Protein AF-A0A671YQ15-F1 (afdb_monomer)

InterPro domains:
  IPR003689 Zinc/iron permease [PF02535] (68-164)
  IPR045891 Zinc transporter ZIP9 [PTHR16133] (68-173)

Sequence (222 aa):
MDGGLTITFISVAMFVGCFFLGFIPLLFRFSEKSLQFVSILGAGLLCGTALAVVIPEGVGLLEESWRAQRNSVGITATLGLVIHAAADGFALGAAVATGQVTVQVIVFFAVILHKAPAAFGLVSFLMHAGLEKKYIQGHLLAFSAAAPIVAIATYFILHASQLSATGVGMLFSFHAAHVGSQLSLPGHLIKGPPVRLLPHPLPHVKGGPGQPVRLLLDLLPL

Secondary structure (DSSP, 8-state):
--HHHHHHHHHHHHHHHHHHHHHHHHH----HHHHHHHHHHHHHHHHHHHHHHHHHHHHHHTTT-SSSHHHHHHHHHHHHHHHHHHHHHHHHHHHHHT--HHHHHHHHHHHHHHHHHHHHHHHHHHHHTT--HHHHHHHHHHHHHHHHHHHHHHHHHHHHHT--HHHHHHHHHHHHHHHHHHHS--TTS----------PPPP-----S---S-SSSS----

Organism: Sparus aurata (NCBI:txid8175)

Radius of gyration: 27.11 Å; Cα contacts (8 Å, |Δi|>4): 164; chains: 1; bounding box: 66×77×51 Å

Mean predicted aligned error: 16.55 Å

pLDDT: mean 71.16, std 16.2, range [40.19, 94.94]

Nearest PDB structures (foldseek):
  7z6m-assembly1_A-2  TM=5.939E-01  e=1.271E-02  Bordetella bronchiseptica
  6pgi-assembly1_A  TM=6.103E-01  e=1.770E-02  Bordetella bronchiseptica
  8j1m-assembly1_A  TM=5.955E-01  e=7.311E-02  Bordetella bronchiseptica RB50
  5tsa-assembly1_A  TM=4.636E-01  e=1.610E-02  Bordetella bronchiseptica RB50
  8ght-assembly1_B  TM=4.740E-01  e=2.620E-01  Bordetella bronchiseptica

Solvent-accessible surface area (backbone atoms only — not comparable to full-atom values): 12634 Å² total; per-residue (Å²): 128,60,62,69,58,53,49,50,53,52,26,51,51,48,30,51,52,23,43,56,48,24,42,44,68,78,74,50,88,65,58,68,70,61,46,45,56,51,46,50,54,25,46,49,55,48,47,53,54,40,51,71,47,44,55,71,46,45,74,64,44,75,80,73,66,91,74,76,50,72,62,51,55,55,49,51,56,46,52,55,47,25,54,50,27,30,51,53,6,40,55,46,10,33,34,46,65,68,70,44,63,69,57,34,53,52,49,50,51,56,50,48,67,52,44,25,58,49,32,33,26,52,44,50,47,38,54,72,68,65,55,56,70,72,59,48,51,51,52,49,49,50,36,30,46,28,18,34,55,34,15,52,51,37,28,53,51,34,66,73,67,69,50,56,52,65,59,58,50,50,55,48,52,48,50,54,49,48,59,52,49,74,66,51,68,75,83,77,78,78,67,70,78,81,79,76,78,70,83,73,82,76,80,86,78,89,76,77,96,82,85,76,102,68,83,87,73,84,85,75,84,131

Foldseek 3Di:
DPLLVVLLVLLVCLLVLQLVLLCVVVVDPDDPVVLVVLLVVLCVVLVVVCCLVCVVVVVVCVVPDDDVPLVVSLVVSLVVLLVVLLVLLLCLLLQSLVVDPVSNVVSSCVSSVVSSSNSNSSLSVCVVSVDDPVVSSVSSSSNSNNNSVNSSVNNCVCVVVVDRSVVSVVVVVVVVVVSVVVVPDPPPPPPDPPPPPPDDDDPDDDDDDDDDPPPPPPPDDD

Structure (mmCIF, N/CA/C/O backbone):
data_AF-A0A671YQ15-F1
#
_entry.id   AF-A0A671YQ15-F1
#
loop_
_atom_site.group_PDB
_atom_site.id
_atom_site.type_symbol
_atom_site.label_atom_id
_atom_site.label_alt_id
_atom_site.label_comp_id
_atom_site.label_asym_id
_atom_site.label_entity_id
_atom_site.label_seq_id
_atom_site.pdbx_PDB_ins_code
_atom_site.Cartn_x
_atom_site.Cartn_y
_atom_site.Cartn_z
_atom_site.occupancy
_atom_site.B_iso_or_equiv
_atom_site.auth_seq_id
_atom_site.auth_comp_id
_atom_site.auth_asym_id
_atom_site.auth_atom_id
_atom_site.pdbx_PDB_model_num
ATOM 1 N N . MET A 1 1 ? -22.658 -0.154 12.579 1.00 55.34 1 MET A N 1
ATOM 2 C CA . MET A 1 1 ? -21.888 -1.112 11.760 1.00 55.34 1 MET A CA 1
ATOM 3 C C . MET A 1 1 ? -20.823 -1.695 12.655 1.00 55.34 1 MET A C 1
ATOM 5 O O . MET A 1 1 ? -20.140 -0.920 13.316 1.00 55.34 1 MET A O 1
ATOM 9 N N . ASP A 1 2 ? -20.713 -3.017 12.713 1.00 81.50 2 ASP A N 1
ATOM 10 C CA . ASP A 1 2 ? -19.636 -3.672 13.452 1.00 81.50 2 ASP A CA 1
ATOM 11 C C . ASP A 1 2 ? -18.299 -3.230 12.845 1.00 81.50 2 ASP A C 1
ATOM 13 O O . ASP A 1 2 ? -18.141 -3.263 11.622 1.00 81.50 2 ASP A O 1
ATOM 17 N N . GLY A 1 3 ? -17.341 -2.781 13.663 1.00 81.69 3 GLY A N 1
ATOM 18 C CA . GLY A 1 3 ? -16.051 -2.277 13.163 1.00 81.69 3 GLY A CA 1
ATOM 19 C C . GLY A 1 3 ? -15.332 -3.278 12.246 1.00 81.69 3 GLY A C 1
ATOM 20 O O . GLY A 1 3 ? -14.695 -2.874 11.275 1.00 81.69 3 GLY A O 1
ATOM 21 N N . GLY A 1 4 ? -15.541 -4.579 12.485 1.00 84.94 4 GLY A N 1
ATOM 22 C CA . GLY A 1 4 ? -15.083 -5.681 11.638 1.00 84.94 4 GLY A CA 1
ATOM 23 C C . GLY A 1 4 ? -15.667 -5.665 10.218 1.00 84.94 4 GLY A C 1
ATOM 24 O O . GLY A 1 4 ? -14.945 -5.881 9.244 1.00 84.94 4 GLY A O 1
ATOM 25 N N . LEU A 1 5 ? -16.955 -5.351 10.062 1.00 88.00 5 LEU A N 1
ATOM 26 C CA . LEU A 1 5 ? -17.573 -5.202 8.739 1.00 88.00 5 LEU A CA 1
ATOM 27 C C . LEU A 1 5 ? -17.040 -3.956 8.026 1.00 88.00 5 LEU A C 1
ATOM 29 O O . LEU A 1 5 ? -16.735 -4.013 6.834 1.00 88.00 5 LEU A O 1
ATOM 33 N N . THR A 1 6 ? -16.864 -2.856 8.761 1.00 89.38 6 THR A N 1
ATOM 34 C CA . THR A 1 6 ? -16.312 -1.612 8.214 1.00 89.38 6 THR A CA 1
ATOM 35 C C . THR A 1 6 ? -14.890 -1.812 7.690 1.00 89.38 6 THR A C 1
ATOM 37 O O . THR A 1 6 ? -14.626 -1.471 6.537 1.00 89.38 6 THR A O 1
ATOM 40 N N . ILE A 1 7 ? -13.986 -2.413 8.478 1.00 90.44 7 ILE A N 1
ATOM 41 C CA . ILE A 1 7 ? -12.601 -2.651 8.036 1.00 90.44 7 ILE A CA 1
ATOM 42 C C . ILE A 1 7 ? -12.546 -3.606 6.843 1.00 90.44 7 ILE A C 1
ATOM 44 O O . ILE A 1 7 ? -11.742 -3.400 5.937 1.00 90.44 7 ILE A O 1
ATOM 48 N N . THR A 1 8 ? -13.430 -4.605 6.793 1.00 90.38 8 THR A N 1
ATOM 49 C CA . THR A 1 8 ? -13.488 -5.555 5.676 1.00 90.38 8 THR A CA 1
ATOM 50 C C . THR A 1 8 ? -13.929 -4.859 4.389 1.00 90.38 8 THR A C 1
ATOM 52 O O . THR A 1 8 ? -13.263 -4.993 3.363 1.00 90.38 8 THR A O 1
ATOM 55 N N . PHE A 1 9 ? -14.992 -4.049 4.437 1.00 91.19 9 PHE A N 1
ATOM 56 C CA . PHE A 1 9 ? -15.471 -3.301 3.270 1.00 91.19 9 PHE A CA 1
ATOM 57 C C . PHE A 1 9 ? -14.431 -2.292 2.768 1.00 91.19 9 PHE A C 1
ATOM 59 O O . PHE A 1 9 ? -14.126 -2.244 1.576 1.00 91.19 9 PHE A O 1
ATOM 66 N N . ILE A 1 10 ? -13.828 -1.540 3.691 1.00 89.56 10 ILE A N 1
ATOM 67 C CA . ILE A 1 10 ? -12.745 -0.591 3.414 1.00 89.56 10 ILE A CA 1
ATOM 68 C C . ILE A 1 10 ? -11.542 -1.298 2.772 1.00 89.56 10 ILE A C 1
ATOM 70 O O . ILE A 1 10 ? -10.992 -0.809 1.785 1.00 89.56 10 ILE A O 1
ATOM 74 N N . SER A 1 11 ? -11.153 -2.463 3.291 1.00 91.62 11 SER A N 1
ATOM 75 C CA . SER A 1 11 ? -10.011 -3.241 2.798 1.00 91.62 11 SER A CA 1
ATOM 76 C C . SER A 1 11 ? -10.246 -3.778 1.390 1.00 91.62 11 SER A C 1
ATOM 78 O O . SER A 1 11 ? -9.355 -3.682 0.545 1.00 91.62 11 SER A O 1
ATOM 80 N N . VAL A 1 12 ? -11.452 -4.282 1.109 1.00 92.12 12 VAL A N 1
ATOM 81 C CA . VAL A 1 12 ? -11.842 -4.728 -0.237 1.00 92.12 12 VAL A CA 1
ATOM 82 C C . VAL A 1 12 ? -11.850 -3.550 -1.207 1.00 92.12 12 VAL A C 1
ATOM 84 O O . VAL A 1 12 ? -11.223 -3.634 -2.261 1.00 92.12 12 VAL A O 1
ATOM 87 N N . ALA A 1 13 ? -12.491 -2.436 -0.848 1.00 90.81 13 ALA A N 1
ATOM 88 C CA . ALA A 1 13 ? -12.547 -1.250 -1.700 1.00 90.81 13 ALA A CA 1
ATOM 89 C C . ALA A 1 13 ? -11.145 -0.692 -2.004 1.00 90.81 13 ALA A C 1
ATOM 91 O O . ALA A 1 13 ? -10.838 -0.376 -3.154 1.00 90.81 13 ALA A O 1
ATOM 92 N N . MET A 1 14 ? -10.269 -0.633 -0.998 1.00 90.88 14 MET A N 1
ATOM 93 C CA . MET A 1 14 ? -8.888 -0.175 -1.148 1.00 90.88 14 MET A CA 1
ATOM 94 C C . MET A 1 14 ? -8.047 -1.124 -2.012 1.00 90.88 14 MET A C 1
ATOM 96 O O . MET A 1 14 ? -7.303 -0.656 -2.877 1.00 90.88 14 MET A O 1
ATOM 100 N N . PHE A 1 15 ? -8.167 -2.441 -1.809 1.00 92.62 15 PHE A N 1
ATOM 101 C CA . PHE A 1 15 ? -7.472 -3.441 -2.623 1.00 92.62 15 PHE A CA 1
ATOM 102 C C . PHE A 1 15 ? -7.893 -3.340 -4.090 1.00 92.62 15 PHE A C 1
ATOM 104 O O . PHE A 1 15 ? -7.048 -3.163 -4.966 1.00 92.62 15 PHE A O 1
ATOM 111 N N . VAL A 1 16 ? -9.204 -3.387 -4.340 1.00 91.81 16 VAL A N 1
ATOM 112 C CA . VAL A 1 16 ? -9.799 -3.335 -5.678 1.00 91.81 16 VAL A CA 1
ATOM 113 C C . VAL A 1 16 ? -9.440 -2.020 -6.368 1.00 91.81 16 VAL A C 1
ATOM 115 O O . VAL A 1 16 ? -8.905 -2.048 -7.473 1.00 91.81 16 VAL A O 1
ATOM 118 N N . GLY A 1 17 ? -9.650 -0.873 -5.717 1.00 88.69 17 GLY A N 1
ATOM 119 C CA . GLY A 1 17 ? -9.357 0.437 -6.303 1.00 88.69 17 GLY A CA 1
ATOM 120 C C . GLY A 1 17 ? -7.884 0.603 -6.684 1.00 88.69 17 GLY A C 1
ATOM 121 O O . GLY A 1 17 ? -7.576 1.007 -7.805 1.00 88.69 17 GLY A O 1
ATOM 122 N N . CYS A 1 18 ? -6.969 0.223 -5.789 1.00 89.38 18 CYS A N 1
ATOM 123 C CA . CYS A 1 18 ? -5.532 0.267 -6.057 1.00 89.38 18 CYS A CA 1
ATOM 124 C C . CYS A 1 18 ? -5.133 -0.684 -7.195 1.00 89.38 18 CYS A C 1
ATOM 126 O O . CYS A 1 18 ? -4.415 -0.289 -8.115 1.00 89.38 18 CYS A O 1
ATOM 128 N N . PHE A 1 19 ? -5.622 -1.926 -7.156 1.00 89.94 19 PHE A N 1
ATOM 129 C CA . PHE A 1 19 ? -5.275 -2.940 -8.144 1.00 89.94 19 PHE A CA 1
ATOM 130 C C . PHE A 1 19 ? -5.785 -2.567 -9.540 1.00 89.94 19 PHE A C 1
ATOM 132 O O . PHE A 1 19 ? -5.011 -2.605 -10.493 1.00 89.94 19 PHE A O 1
ATOM 139 N N . PHE A 1 20 ? -7.044 -2.131 -9.668 1.00 89.62 20 PHE A N 1
ATOM 140 C CA . PHE A 1 20 ? -7.610 -1.706 -10.951 1.00 89.62 20 PHE A CA 1
ATOM 141 C C . PHE A 1 20 ? -6.866 -0.506 -11.539 1.00 89.62 20 PHE A C 1
ATOM 143 O O . PHE A 1 20 ? -6.481 -0.549 -12.706 1.00 89.62 20 PHE A O 1
ATOM 150 N N . LEU A 1 21 ? -6.617 0.542 -10.746 1.00 84.38 21 LEU A N 1
ATOM 151 C CA . LEU A 1 21 ? -5.926 1.744 -11.224 1.00 84.38 21 LEU A CA 1
ATOM 152 C C . LEU A 1 21 ? -4.454 1.464 -11.566 1.00 84.38 21 LEU A C 1
ATOM 154 O O 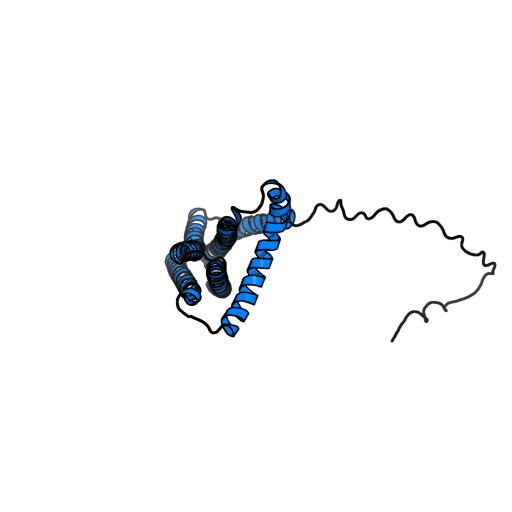. LEU A 1 21 ? -3.953 1.967 -12.571 1.00 84.38 21 LEU A O 1
ATOM 158 N N . GLY A 1 22 ? -3.782 0.598 -10.804 1.00 83.12 22 GLY A N 1
ATOM 159 C CA . GLY A 1 22 ? -2.439 0.112 -11.131 1.00 83.12 22 GLY A CA 1
ATOM 160 C C . GLY A 1 22 ? -2.397 -0.795 -12.365 1.00 83.12 22 GLY A C 1
ATOM 161 O O . GLY A 1 22 ? -1.362 -0.903 -13.015 1.00 83.12 22 GLY A O 1
ATOM 162 N N . PHE A 1 23 ? -3.514 -1.413 -12.748 1.00 85.75 23 PHE A N 1
ATOM 163 C CA . PHE A 1 23 ? -3.606 -2.224 -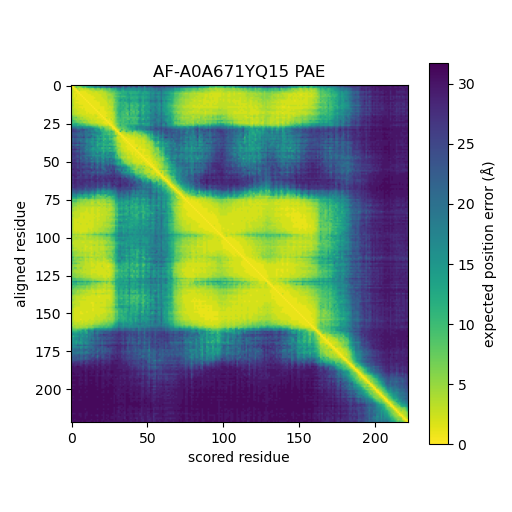13.962 1.00 85.75 23 PHE A CA 1
ATOM 164 C C . PHE A 1 23 ? -3.846 -1.380 -15.231 1.00 85.75 23 PHE A C 1
ATOM 166 O O . PHE A 1 23 ? -3.602 -1.853 -16.341 1.00 85.75 23 PHE A O 1
ATOM 173 N N . ILE A 1 24 ? -4.259 -0.112 -15.097 1.00 85.38 24 ILE A N 1
ATOM 174 C CA . ILE A 1 24 ? -4.507 0.802 -16.228 1.00 85.38 24 ILE A CA 1
ATOM 175 C C . ILE A 1 24 ? -3.282 0.965 -17.154 1.00 85.38 24 ILE A C 1
ATOM 177 O O . ILE A 1 24 ? -3.460 0.793 -18.363 1.00 85.38 24 ILE A O 1
ATOM 181 N N . PRO A 1 25 ? -2.051 1.226 -16.660 1.00 77.19 25 PRO A N 1
ATOM 182 C CA . PRO A 1 25 ? -0.853 1.283 -17.506 1.00 77.19 25 PRO A CA 1
ATOM 183 C C . PRO A 1 25 ? -0.583 -0.001 -18.306 1.00 77.19 25 PRO A C 1
ATOM 185 O O . PRO A 1 25 ? 0.013 0.054 -19.379 1.00 77.19 25 PRO A O 1
ATOM 188 N N . LEU A 1 26 ? -1.018 -1.163 -17.802 1.00 79.12 26 LEU A N 1
ATOM 189 C CA . LEU A 1 26 ? -0.847 -2.458 -18.472 1.00 79.12 26 LEU A CA 1
ATOM 190 C C . LEU A 1 26 ? -1.884 -2.689 -19.582 1.00 79.12 26 LEU A C 1
ATOM 192 O O . LEU A 1 26 ? -1.597 -3.435 -20.526 1.00 79.12 26 LEU A O 1
ATOM 196 N N . LEU A 1 27 ? -3.069 -2.080 -19.454 1.00 75.81 27 LEU A N 1
ATOM 197 C CA . LEU A 1 27 ? -4.209 -2.241 -20.361 1.00 75.81 27 LEU A CA 1
ATOM 198 C C . LEU A 1 27 ? -4.229 -1.225 -21.506 1.00 75.81 27 LEU A C 1
ATOM 200 O O . LEU A 1 27 ? -4.563 -1.586 -22.634 1.00 75.81 27 LEU A O 1
ATOM 204 N N . PHE A 1 28 ? -3.883 0.033 -21.238 1.00 69.00 28 PHE A N 1
ATOM 205 C CA . PHE A 1 28 ? -3.971 1.104 -22.227 1.00 69.00 28 PHE A CA 1
ATOM 206 C C . PHE A 1 28 ? -2.598 1.448 -22.805 1.00 69.00 28 PHE A C 1
ATOM 208 O O . PHE A 1 28 ? -1.666 1.805 -22.088 1.00 69.00 28 PHE A O 1
ATOM 215 N N . ARG A 1 29 ? -2.486 1.430 -24.138 1.00 57.41 29 ARG A N 1
ATOM 216 C CA . ARG A 1 29 ? -1.393 2.112 -24.844 1.00 57.41 29 ARG A CA 1
ATOM 217 C C . ARG A 1 29 ? -1.697 3.607 -24.899 1.00 57.41 29 ARG A C 1
ATOM 219 O O . ARG A 1 29 ? -2.306 4.081 -25.852 1.00 57.41 29 ARG A O 1
ATOM 226 N N . PHE A 1 30 ? -1.315 4.345 -23.862 1.00 56.88 30 PHE A N 1
ATOM 227 C CA . PHE A 1 30 ? -1.425 5.803 -23.873 1.00 56.88 30 PHE A CA 1
ATOM 228 C C . PHE A 1 30 ? -0.526 6.414 -24.959 1.00 56.88 30 PHE A C 1
ATOM 230 O O . PHE A 1 30 ? 0.580 5.937 -25.207 1.00 56.88 30 PHE A O 1
ATOM 237 N N . SER A 1 31 ? -1.006 7.489 -25.593 1.00 58.19 31 SER A N 1
ATOM 238 C CA . SER A 1 31 ? -0.200 8.336 -26.482 1.00 58.19 31 SER A CA 1
ATOM 239 C C . SER A 1 31 ? 1.003 8.900 -25.716 1.00 58.19 31 SER A C 1
ATOM 241 O O . SER A 1 31 ? 0.855 9.285 -24.551 1.00 58.19 31 SER A O 1
ATOM 243 N N . GLU A 1 32 ? 2.178 8.962 -26.357 1.00 61.31 32 GLU A N 1
ATOM 244 C CA . GLU A 1 32 ? 3.469 9.269 -25.712 1.00 61.31 32 GLU A CA 1
ATOM 245 C C . GLU A 1 32 ? 3.426 10.504 -24.806 1.00 61.31 32 GLU A C 1
ATOM 247 O O . GLU A 1 32 ? 4.024 10.494 -23.741 1.00 61.31 32 GLU A O 1
ATOM 252 N N . LYS A 1 33 ? 2.655 11.540 -25.157 1.00 60.31 33 LYS A N 1
ATOM 253 C CA . LYS A 1 33 ? 2.547 12.781 -24.366 1.00 60.31 33 LYS A CA 1
ATOM 254 C C . LYS A 1 33 ? 1.895 12.583 -22.993 1.00 60.31 33 LYS A C 1
ATOM 256 O O . LYS A 1 33 ? 2.328 13.177 -22.010 1.00 60.31 33 LYS A O 1
ATOM 261 N N . SER A 1 34 ? 0.856 11.753 -22.913 1.00 60.38 34 SER A N 1
ATOM 262 C CA . SER A 1 34 ? 0.157 11.474 -21.651 1.00 60.38 34 SER A CA 1
ATOM 263 C C . SER A 1 34 ? 0.957 10.488 -20.803 1.00 60.38 34 SER A C 1
ATOM 265 O O . SER A 1 34 ? 1.089 10.675 -19.595 1.00 60.38 34 SER A O 1
ATOM 267 N N . LEU A 1 35 ? 1.598 9.514 -21.458 1.00 59.06 35 LEU A N 1
ATOM 268 C CA . LEU A 1 35 ? 2.531 8.610 -20.796 1.00 59.06 35 LEU A CA 1
ATOM 269 C C . LEU A 1 35 ? 3.757 9.369 -20.270 1.00 59.06 35 LEU A C 1
ATOM 271 O O . LEU A 1 35 ? 4.222 9.058 -19.184 1.00 59.06 35 L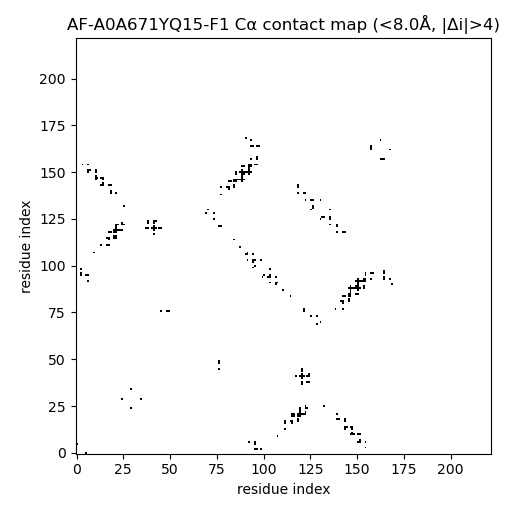EU A O 1
ATOM 275 N N . GLN A 1 36 ? 4.230 10.410 -20.963 1.00 65.12 36 GLN A N 1
ATOM 276 C CA . GLN A 1 36 ? 5.317 11.261 -20.484 1.00 65.12 36 GLN A CA 1
ATOM 277 C C . GLN A 1 36 ? 4.925 12.097 -19.274 1.00 65.12 36 GLN A C 1
ATOM 279 O O . GLN A 1 36 ? 5.704 12.156 -18.335 1.00 65.12 36 GLN A O 1
ATOM 284 N N . PHE A 1 37 ? 3.731 12.691 -19.230 1.00 67.56 37 PHE A N 1
ATOM 285 C CA . PHE A 1 37 ? 3.323 13.471 -18.057 1.00 67.56 37 PHE A CA 1
ATOM 286 C C . PHE A 1 37 ? 3.241 12.599 -16.799 1.00 67.56 37 PHE A C 1
ATOM 288 O O . PHE A 1 37 ? 3.752 12.968 -15.740 1.00 67.56 37 PHE A O 1
ATOM 295 N N . VAL A 1 38 ? 2.666 11.399 -16.928 1.00 67.19 38 VAL A N 1
ATOM 296 C CA . VAL A 1 38 ? 2.582 10.479 -15.791 1.00 67.19 38 VAL A CA 1
ATOM 297 C C . VAL A 1 38 ? 3.920 9.789 -15.514 1.00 67.19 38 VAL A C 1
ATOM 299 O O . VAL A 1 38 ? 4.243 9.541 -14.357 1.00 67.19 38 VAL A O 1
ATOM 302 N N . SER A 1 39 ? 4.756 9.572 -16.531 1.00 62.59 39 SER A N 1
ATOM 303 C CA . SER A 1 39 ? 6.140 9.127 -16.352 1.00 62.59 39 SER A CA 1
ATOM 304 C C . SER A 1 39 ? 7.000 10.194 -15.687 1.00 62.59 39 SER A C 1
ATOM 306 O O . SER A 1 39 ? 7.905 9.816 -14.968 1.00 62.59 39 SER A O 1
ATOM 308 N N . ILE A 1 40 ? 6.753 11.491 -15.885 1.00 72.38 40 ILE A N 1
ATOM 309 C CA . ILE A 1 40 ? 7.484 12.579 -15.219 1.00 72.38 40 ILE A CA 1
ATOM 310 C C . ILE A 1 40 ? 7.081 12.649 -13.746 1.00 72.38 40 ILE A C 1
ATOM 312 O O . ILE A 1 40 ? 7.955 12.757 -12.891 1.00 72.38 40 ILE A O 1
ATOM 316 N N . LEU A 1 41 ? 5.789 12.516 -13.423 1.00 68.00 41 LEU A N 1
ATOM 317 C CA . LEU A 1 41 ? 5.355 12.452 -12.021 1.00 68.00 41 LEU A CA 1
ATOM 318 C C . LEU A 1 41 ? 5.805 11.161 -11.331 1.00 68.00 41 LEU A C 1
ATOM 320 O O . LEU A 1 41 ? 6.320 11.208 -10.215 1.00 68.00 41 LEU A O 1
ATOM 324 N N . GLY A 1 42 ? 5.671 10.019 -12.007 1.00 66.25 42 GLY A N 1
ATOM 325 C CA . GLY A 1 42 ? 6.160 8.730 -11.528 1.00 66.25 42 GLY A CA 1
ATOM 326 C C . GLY A 1 42 ? 7.677 8.732 -11.358 1.00 66.25 42 GLY A C 1
ATOM 327 O O . GLY A 1 42 ? 8.165 8.362 -10.298 1.00 66.25 42 GLY A O 1
ATOM 328 N N . ALA A 1 43 ? 8.428 9.225 -12.346 1.00 64.31 43 ALA A N 1
ATOM 329 C CA . ALA A 1 43 ? 9.879 9.367 -12.267 1.00 64.31 43 ALA A CA 1
ATOM 330 C C . ALA A 1 43 ? 10.302 10.394 -11.219 1.00 64.31 43 ALA A C 1
ATOM 332 O O . ALA A 1 43 ? 11.331 10.187 -10.607 1.00 64.31 43 ALA A O 1
ATOM 333 N N . GLY A 1 44 ? 9.542 11.459 -10.961 1.00 72.00 44 GLY A N 1
ATOM 334 C CA . GLY A 1 44 ? 9.822 12.396 -9.870 1.00 72.00 44 GLY A CA 1
ATOM 335 C C . GLY A 1 44 ? 9.660 11.747 -8.493 1.00 72.00 44 GLY A C 1
ATOM 336 O O . GLY A 1 44 ? 10.557 11.841 -7.659 1.00 72.00 44 GLY A O 1
ATOM 337 N N . LEU A 1 45 ? 8.561 11.016 -8.279 1.00 70.69 45 LEU A N 1
ATOM 338 C CA . LEU A 1 45 ? 8.310 10.258 -7.047 1.00 70.69 45 LEU A CA 1
ATOM 339 C C . LEU A 1 45 ? 9.360 9.150 -6.840 1.00 70.69 45 LEU A C 1
ATOM 341 O O . LEU A 1 45 ? 9.873 8.957 -5.736 1.00 70.69 45 LEU A O 1
ATOM 345 N N . LEU A 1 46 ? 9.703 8.445 -7.918 1.00 62.06 46 LEU A N 1
ATOM 346 C CA . LEU A 1 46 ? 10.673 7.354 -7.917 1.00 62.06 46 LEU A CA 1
ATOM 347 C C . LEU A 1 46 ? 12.115 7.841 -7.873 1.00 62.06 46 LEU A C 1
ATOM 349 O O . LEU A 1 46 ? 12.929 7.192 -7.246 1.00 62.06 46 LEU A O 1
ATOM 353 N N . CYS A 1 47 ? 12.442 8.984 -8.470 1.00 63.88 47 CYS A N 1
ATOM 354 C CA . CYS A 1 47 ? 13.738 9.643 -8.322 1.00 63.88 47 CYS A CA 1
ATOM 355 C C . CYS A 1 47 ? 13.882 10.201 -6.905 1.00 63.88 47 CYS A C 1
ATOM 357 O O . CYS A 1 47 ? 14.945 10.071 -6.321 1.00 63.88 47 CYS A O 1
ATOM 359 N N . GLY A 1 48 ? 12.817 10.735 -6.301 1.00 72.00 48 GLY A N 1
ATOM 360 C CA . GLY A 1 48 ? 12.832 11.159 -4.899 1.00 72.00 48 GLY A CA 1
ATOM 361 C C . GLY A 1 48 ? 13.094 9.997 -3.936 1.00 72.00 48 GLY A C 1
ATOM 362 O O . GLY A 1 48 ? 13.977 10.084 -3.086 1.00 72.00 48 GLY A O 1
ATOM 363 N N . THR A 1 49 ? 12.382 8.881 -4.106 1.00 62.91 49 THR A N 1
ATOM 364 C CA . THR A 1 49 ? 12.601 7.664 -3.300 1.00 62.91 49 THR A CA 1
ATOM 365 C C . THR A 1 49 ? 13.922 6.974 -3.634 1.00 62.91 49 THR A C 1
ATOM 367 O O . THR A 1 49 ? 14.622 6.539 -2.725 1.00 62.91 49 THR A O 1
ATOM 370 N N . ALA A 1 50 ? 14.319 6.936 -4.907 1.00 63.81 50 ALA A N 1
ATOM 371 C CA . ALA A 1 50 ? 15.609 6.409 -5.322 1.00 63.81 50 ALA A CA 1
ATOM 372 C C . ALA A 1 50 ? 16.749 7.267 -4.784 1.00 63.81 50 ALA A C 1
ATOM 374 O O . ALA A 1 50 ? 17.645 6.703 -4.204 1.00 63.81 50 ALA A O 1
ATOM 375 N N . LEU A 1 51 ? 16.748 8.595 -4.866 1.00 68.62 51 LEU A N 1
ATOM 376 C CA . LEU A 1 51 ? 17.831 9.417 -4.306 1.00 68.62 51 LEU A CA 1
ATOM 377 C C . LEU A 1 51 ? 17.923 9.289 -2.778 1.00 68.62 51 LEU A C 1
ATOM 379 O O . LEU A 1 51 ? 19.028 9.252 -2.241 1.00 68.62 51 LEU A O 1
ATOM 383 N N . ALA A 1 52 ? 16.788 9.147 -2.087 1.00 68.19 52 ALA A N 1
ATOM 384 C CA . ALA A 1 52 ? 16.759 8.916 -0.643 1.00 68.19 52 ALA A CA 1
ATOM 385 C C . ALA A 1 52 ? 17.374 7.564 -0.221 1.00 68.19 52 ALA A C 1
ATOM 387 O O . ALA A 1 52 ? 17.859 7.450 0.901 1.00 68.19 52 ALA A O 1
ATOM 388 N N . VAL A 1 53 ? 17.383 6.561 -1.109 1.00 56.66 53 VAL A N 1
ATOM 389 C CA . VAL A 1 53 ? 17.896 5.198 -0.845 1.00 56.66 53 VAL A CA 1
ATOM 390 C C . VAL A 1 53 ? 19.258 4.944 -1.515 1.00 56.66 53 VAL A C 1
ATOM 392 O O . VAL A 1 53 ? 20.169 4.390 -0.913 1.00 56.66 53 VAL A O 1
ATOM 395 N N . VAL A 1 54 ? 19.439 5.420 -2.744 1.00 63.16 54 VAL A N 1
ATOM 396 C CA . VAL A 1 54 ? 20.619 5.269 -3.609 1.00 63.16 54 VAL A CA 1
ATOM 397 C C . VAL A 1 54 ? 21.772 6.159 -3.165 1.00 63.16 54 VAL A C 1
ATOM 399 O O . VAL A 1 54 ? 22.910 5.792 -3.419 1.00 63.16 54 VAL A O 1
ATOM 402 N N . ILE A 1 55 ? 21.556 7.298 -2.499 1.00 69.00 55 ILE A N 1
ATOM 403 C CA . ILE A 1 55 ? 22.693 8.057 -1.948 1.00 69.00 55 ILE A CA 1
ATOM 404 C C . ILE A 1 55 ? 23.343 7.284 -0.777 1.00 69.00 55 ILE A C 1
ATOM 406 O O . ILE A 1 55 ? 24.558 7.094 -0.830 1.00 69.00 55 ILE A O 1
ATOM 410 N N . PRO A 1 56 ? 22.590 6.766 0.218 1.00 54.78 56 PRO A N 1
ATOM 411 C CA . PRO A 1 56 ? 23.139 5.895 1.265 1.00 54.78 56 PRO A CA 1
ATOM 412 C C . PRO A 1 56 ? 23.679 4.548 0.764 1.00 54.78 56 PRO A C 1
ATOM 414 O O . PRO A 1 56 ? 24.714 4.093 1.239 1.00 54.78 56 PRO A O 1
ATOM 417 N N . GLU A 1 57 ? 23.008 3.899 -0.191 1.00 55.50 57 GLU A N 1
ATOM 418 C CA . GLU A 1 57 ? 23.451 2.597 -0.712 1.00 55.50 57 GLU A CA 1
ATOM 419 C C . GLU A 1 57 ? 24.545 2.730 -1.778 1.00 55.50 57 GLU A C 1
ATOM 421 O O . GLU A 1 57 ? 25.433 1.893 -1.854 1.00 55.50 57 GLU A O 1
ATOM 426 N N . GLY A 1 58 ? 24.549 3.799 -2.574 1.00 56.06 58 GLY A N 1
ATOM 427 C CA . GLY A 1 58 ? 25.537 4.058 -3.625 1.00 56.06 58 GLY A CA 1
ATOM 428 C C . GLY A 1 58 ? 26.938 4.333 -3.085 1.00 56.06 58 GLY A C 1
ATOM 429 O O . GLY A 1 58 ? 27.913 3.940 -3.723 1.00 56.06 58 GLY A O 1
ATOM 430 N N . VAL A 1 59 ? 27.054 4.920 -1.887 1.00 61.44 59 VAL A N 1
ATOM 431 C CA . VAL A 1 59 ? 28.346 5.011 -1.183 1.00 61.44 59 VAL A CA 1
ATOM 432 C C . VAL A 1 59 ? 28.849 3.648 -0.688 1.00 61.44 59 VAL A C 1
ATOM 434 O O . VAL A 1 59 ? 30.053 3.499 -0.518 1.00 61.44 59 VAL A O 1
ATOM 437 N N . GLY A 1 60 ? 27.968 2.652 -0.522 1.00 56.44 60 GLY A N 1
ATOM 438 C CA . GLY A 1 60 ? 28.337 1.258 -0.231 1.00 56.44 60 GLY A CA 1
ATOM 439 C C . GLY A 1 60 ? 28.512 0.374 -1.478 1.00 56.44 60 GLY A C 1
ATOM 440 O O . GLY A 1 60 ? 29.317 -0.546 -1.476 1.00 56.44 60 GLY A O 1
ATOM 441 N N . LEU A 1 61 ? 27.801 0.662 -2.573 1.00 54.53 61 LEU A N 1
ATOM 442 C CA . LEU A 1 61 ? 27.774 -0.141 -3.807 1.00 54.53 61 LEU A CA 1
ATOM 443 C C . LEU A 1 61 ? 28.820 0.267 -4.856 1.00 54.53 61 LEU A C 1
ATOM 445 O O . LEU A 1 61 ? 29.011 -0.448 -5.845 1.00 54.53 61 LEU A O 1
ATOM 449 N N . LEU A 1 62 ? 29.538 1.375 -4.645 1.00 53.53 62 LEU A N 1
ATOM 450 C CA . LEU A 1 62 ? 30.750 1.709 -5.406 1.00 53.53 62 LEU A CA 1
ATOM 451 C C . LEU A 1 62 ? 31.837 0.617 -5.296 1.00 53.53 62 LEU A C 1
ATOM 453 O O . LEU A 1 62 ? 32.755 0.604 -6.112 1.00 53.53 62 LEU A O 1
ATOM 457 N N . GLU A 1 63 ? 31.705 -0.322 -4.353 1.00 53.88 63 GLU A N 1
ATOM 458 C CA . GLU A 1 63 ? 32.623 -1.447 -4.154 1.00 53.88 63 GLU A CA 1
ATOM 459 C C . GLU A 1 63 ? 32.292 -2.698 -5.014 1.00 53.88 63 GLU A C 1
ATOM 461 O O . GLU A 1 63 ? 33.195 -3.478 -5.299 1.00 53.88 63 GLU A O 1
ATOM 466 N N . GLU A 1 64 ? 31.060 -2.878 -5.536 1.00 49.81 64 GLU A N 1
ATOM 467 C CA . GLU A 1 64 ? 30.635 -4.154 -6.183 1.00 49.81 64 GLU A CA 1
ATOM 468 C C . GLU A 1 64 ? 30.112 -4.074 -7.638 1.00 49.81 64 GLU A C 1
ATOM 470 O O . GLU A 1 64 ? 29.892 -5.094 -8.288 1.00 49.81 64 GLU A O 1
ATOM 475 N N . SER A 1 65 ? 30.016 -2.882 -8.229 1.00 45.28 65 SER A N 1
ATOM 476 C CA . SER A 1 65 ? 30.040 -2.680 -9.695 1.00 45.28 65 SER A CA 1
ATOM 477 C C . SER A 1 65 ? 28.986 -3.410 -10.577 1.00 45.28 65 SER A C 1
ATOM 479 O O . SER A 1 65 ? 29.228 -4.391 -11.281 1.00 45.28 65 SER A O 1
ATOM 481 N N . TRP A 1 66 ? 27.853 -2.731 -10.757 1.00 54.62 66 TRP A N 1
ATOM 482 C CA . TRP A 1 66 ? 27.357 -2.278 -12.074 1.00 54.62 66 TRP A CA 1
ATOM 483 C C . TRP A 1 66 ? 26.568 -3.199 -13.038 1.00 54.62 66 TRP A C 1
ATOM 485 O O . TRP A 1 66 ? 25.919 -2.653 -13.931 1.00 54.62 66 TRP A O 1
ATOM 495 N N . ARG A 1 67 ? 26.487 -4.536 -12.921 1.00 44.59 67 ARG A N 1
ATOM 496 C CA . ARG A 1 67 ? 25.668 -5.335 -13.893 1.00 44.59 67 ARG A CA 1
ATOM 497 C C . ARG A 1 67 ? 24.510 -6.182 -13.349 1.00 44.59 67 ARG A C 1
ATOM 499 O O . ARG A 1 67 ? 23.621 -6.513 -14.128 1.00 44.59 67 ARG A O 1
ATOM 506 N N . ALA A 1 68 ? 24.399 -6.413 -12.042 1.00 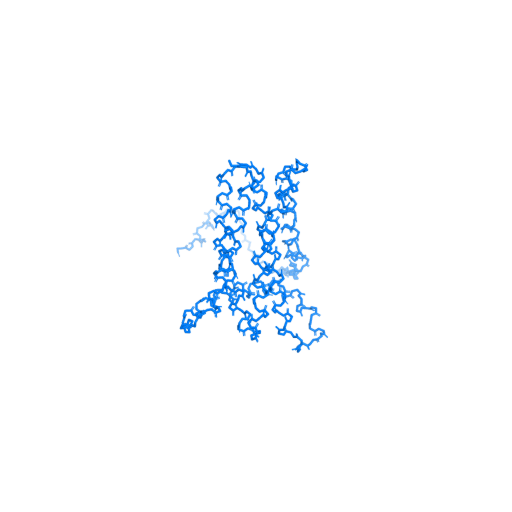51.72 68 ALA A N 1
ATOM 507 C CA . ALA A 1 68 ? 23.229 -7.076 -11.431 1.00 51.72 68 ALA A CA 1
ATOM 508 C C . ALA A 1 68 ? 22.009 -6.137 -11.207 1.00 51.72 68 ALA A C 1
ATOM 510 O O . ALA A 1 68 ? 20.940 -6.562 -10.773 1.00 51.72 68 ALA A O 1
ATOM 511 N N . GLN A 1 69 ? 22.150 -4.848 -11.531 1.00 54.81 69 GLN A N 1
ATOM 512 C CA . GLN A 1 69 ? 21.406 -3.745 -10.910 1.00 54.81 69 GLN A CA 1
ATOM 513 C C . GLN A 1 69 ? 19.978 -3.491 -11.442 1.00 54.81 69 GLN A C 1
ATOM 515 O O . GLN A 1 69 ? 19.172 -2.889 -10.740 1.00 54.81 69 GLN A O 1
ATOM 520 N N . ARG A 1 70 ? 19.602 -3.951 -12.646 1.00 51.06 70 ARG A N 1
ATOM 521 C CA . ARG A 1 70 ? 18.271 -3.630 -13.220 1.00 51.06 70 ARG A CA 1
ATOM 522 C C . ARG A 1 70 ? 17.116 -4.380 -12.534 1.00 51.06 70 ARG A C 1
ATOM 524 O O . ARG A 1 70 ? 16.039 -3.815 -12.381 1.00 51.06 70 ARG A O 1
ATOM 531 N N . ASN A 1 71 ? 17.361 -5.607 -12.066 1.00 53.03 71 ASN A N 1
ATOM 532 C CA . ASN A 1 71 ? 16.401 -6.356 -11.247 1.00 53.03 71 ASN A CA 1
ATOM 533 C C . ASN A 1 71 ? 16.390 -5.854 -9.797 1.00 53.03 71 ASN A C 1
ATOM 535 O O . ASN A 1 71 ? 15.317 -5.683 -9.224 1.00 53.03 71 ASN A O 1
ATOM 539 N N . SER A 1 72 ? 17.559 -5.545 -9.227 1.00 57.03 72 SER A N 1
ATOM 540 C CA . SER A 1 72 ? 17.666 -5.067 -7.843 1.00 57.03 72 SER A CA 1
ATOM 541 C C . SER A 1 72 ? 16.953 -3.732 -7.627 1.00 57.03 72 SER A C 1
ATOM 543 O O . SER A 1 72 ? 16.262 -3.583 -6.628 1.00 57.03 72 SER A O 1
ATOM 545 N N . VAL A 1 73 ? 17.028 -2.803 -8.590 1.00 61.25 73 VAL A N 1
ATOM 546 C CA . VAL A 1 73 ? 16.360 -1.490 -8.500 1.00 61.25 73 VAL A CA 1
ATOM 547 C C . VAL A 1 73 ? 14.826 -1.603 -8.566 1.00 61.25 73 VA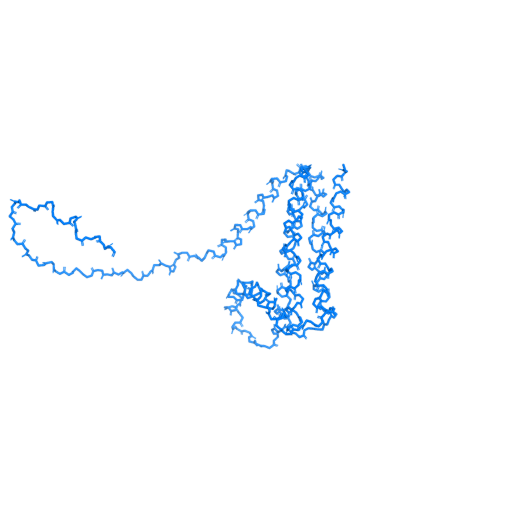L A C 1
ATOM 549 O O . VAL A 1 73 ? 14.118 -0.866 -7.884 1.00 61.25 73 VAL A O 1
ATOM 552 N N . GLY A 1 74 ? 14.282 -2.541 -9.351 1.00 64.12 74 GLY A N 1
ATOM 553 C CA . GLY A 1 74 ? 12.836 -2.807 -9.369 1.00 64.12 74 GLY A CA 1
ATOM 554 C C . GLY A 1 74 ? 12.333 -3.413 -8.053 1.00 64.12 74 GLY A C 1
ATOM 555 O O . GLY A 1 74 ? 11.253 -3.057 -7.569 1.00 64.12 74 GLY A O 1
ATOM 556 N N . ILE A 1 75 ? 13.146 -4.285 -7.450 1.00 73.12 75 ILE A N 1
ATOM 557 C CA . ILE A 1 75 ? 12.849 -4.940 -6.173 1.00 73.12 75 ILE A CA 1
ATOM 558 C C . ILE A 1 75 ? 12.925 -3.936 -5.018 1.00 73.12 75 ILE A C 1
ATOM 560 O O . ILE A 1 75 ? 11.990 -3.886 -4.221 1.00 73.12 75 ILE A O 1
ATOM 564 N N . THR A 1 76 ? 13.968 -3.101 -4.939 1.00 74.38 76 THR A N 1
ATOM 565 C CA . THR A 1 76 ? 14.106 -2.096 -3.868 1.00 74.38 76 THR A CA 1
ATOM 566 C C . THR A 1 76 ? 13.007 -1.039 -3.928 1.00 74.38 76 THR A C 1
ATOM 568 O O . THR A 1 76 ? 12.395 -0.744 -2.899 1.00 74.38 76 THR A O 1
ATOM 571 N N . ALA A 1 77 ? 12.668 -0.537 -5.122 1.00 69.19 77 ALA A N 1
ATOM 572 C CA . ALA A 1 77 ? 11.560 0.406 -5.299 1.00 69.19 77 ALA A CA 1
ATOM 573 C C . ALA A 1 77 ? 10.220 -0.192 -4.842 1.00 69.19 77 ALA A C 1
ATOM 575 O O . ALA A 1 77 ? 9.446 0.450 -4.130 1.00 69.19 77 ALA A O 1
ATOM 576 N N . THR A 1 78 ? 9.954 -1.448 -5.207 1.00 75.81 78 THR A N 1
ATOM 577 C CA . THR A 1 78 ? 8.717 -2.119 -4.794 1.00 75.81 78 THR A CA 1
ATOM 578 C C . THR A 1 78 ? 8.703 -2.400 -3.301 1.00 75.81 78 THR A C 1
ATOM 580 O O . THR A 1 78 ? 7.676 -2.194 -2.665 1.00 75.81 78 THR A O 1
ATOM 583 N N . LEU A 1 79 ? 9.820 -2.840 -2.724 1.00 79.69 79 LEU A N 1
ATOM 584 C CA . LEU A 1 79 ? 9.916 -3.120 -1.296 1.00 79.69 79 LEU A CA 1
ATOM 585 C C . LEU A 1 79 ? 9.639 -1.860 -0.467 1.00 79.69 79 LEU A C 1
ATOM 587 O O . LEU A 1 79 ? 8.818 -1.904 0.449 1.00 79.69 79 LEU A O 1
ATOM 591 N N . GLY A 1 80 ? 10.247 -0.727 -0.835 1.00 78.12 80 GLY A N 1
ATOM 592 C CA . GLY A 1 80 ? 9.983 0.561 -0.190 1.00 78.12 80 GLY A CA 1
ATOM 593 C C . GLY A 1 80 ? 8.507 0.960 -0.269 1.00 78.12 80 GLY A C 1
ATOM 594 O O . GLY A 1 80 ? 7.909 1.346 0.736 1.00 78.12 80 GLY A O 1
ATOM 595 N N . LEU A 1 81 ? 7.880 0.781 -1.435 1.00 83.19 81 LEU A N 1
ATOM 596 C CA . LEU A 1 81 ? 6.455 1.064 -1.625 1.00 83.19 81 LEU A CA 1
ATOM 597 C C . LEU A 1 81 ? 5.536 0.082 -0.883 1.00 83.19 81 LEU A C 1
ATOM 599 O O . LEU A 1 81 ? 4.478 0.485 -0.409 1.00 83.19 81 LEU A O 1
ATOM 603 N N . VAL A 1 82 ? 5.921 -1.186 -0.740 1.00 85.00 82 VAL A N 1
ATOM 604 C CA . VAL A 1 82 ? 5.181 -2.184 0.050 1.00 85.00 82 VAL A CA 1
ATOM 605 C C . VAL A 1 82 ? 5.216 -1.829 1.536 1.00 85.00 82 VAL A C 1
ATOM 607 O O . VAL A 1 82 ? 4.182 -1.905 2.196 1.00 85.00 82 VAL A O 1
ATOM 610 N N . ILE A 1 83 ? 6.366 -1.394 2.055 1.00 84.12 83 ILE A N 1
ATOM 611 C CA . ILE A 1 83 ? 6.494 -0.936 3.446 1.00 84.12 83 ILE A CA 1
ATOM 612 C C . ILE A 1 83 ? 5.677 0.345 3.669 1.00 84.12 83 ILE A C 1
ATOM 614 O O . ILE A 1 83 ? 4.953 0.444 4.658 1.00 84.12 83 ILE A O 1
ATOM 618 N N . HIS A 1 84 ? 5.720 1.295 2.731 1.00 85.56 84 HIS A N 1
ATOM 619 C CA . HIS A 1 84 ? 4.872 2.489 2.772 1.00 85.56 84 HIS A CA 1
ATOM 620 C C . HIS A 1 84 ? 3.377 2.125 2.762 1.00 85.56 84 HIS A C 1
ATOM 622 O O . HIS A 1 84 ? 2.620 2.573 3.613 1.00 85.56 84 HIS A O 1
ATOM 628 N N . ALA A 1 85 ? 2.956 1.211 1.886 1.00 87.75 85 ALA A N 1
ATOM 629 C CA . ALA A 1 85 ? 1.581 0.721 1.872 1.00 87.75 85 ALA A CA 1
ATOM 630 C C . ALA A 1 85 ? 1.201 -0.005 3.177 1.00 87.75 85 ALA A C 1
ATOM 632 O O . ALA A 1 85 ? 0.063 0.091 3.632 1.00 87.75 85 ALA A O 1
ATOM 633 N N . ALA A 1 86 ? 2.125 -0.737 3.803 1.00 88.06 86 ALA A N 1
ATOM 634 C CA . ALA A 1 86 ? 1.889 -1.334 5.114 1.00 88.06 86 ALA A CA 1
ATOM 635 C C . ALA A 1 86 ? 1.651 -0.257 6.191 1.00 88.06 86 ALA A C 1
ATOM 637 O O . ALA A 1 86 ? 0.755 -0.420 7.020 1.00 88.06 86 ALA A O 1
ATOM 638 N N . ALA A 1 87 ? 2.383 0.861 6.143 1.00 86.38 87 ALA A N 1
ATOM 639 C CA . ALA A 1 87 ? 2.171 2.016 7.018 1.00 86.38 87 ALA A CA 1
ATOM 640 C C . ALA A 1 87 ? 0.750 2.588 6.897 1.00 86.38 87 ALA A C 1
ATOM 642 O O . ALA A 1 87 ? 0.086 2.811 7.913 1.00 86.38 87 ALA A O 1
ATOM 643 N N . ASP A 1 88 ? 0.252 2.744 5.667 1.00 88.31 88 ASP A N 1
ATOM 644 C CA . ASP A 1 88 ? -1.125 3.189 5.416 1.00 88.31 88 ASP A CA 1
ATOM 645 C C . ASP A 1 88 ? -2.146 2.237 6.045 1.00 88.31 88 ASP A C 1
ATOM 647 O O . ASP A 1 88 ? -3.144 2.665 6.630 1.00 88.31 88 ASP A O 1
ATOM 651 N N . GLY A 1 89 ? -1.873 0.931 5.952 1.00 90.25 89 GLY A N 1
ATOM 652 C CA . GLY A 1 89 ? -2.686 -0.110 6.568 1.00 90.25 89 GLY A CA 1
ATOM 653 C C . GLY A 1 89 ? -2.767 0.046 8.085 1.00 90.25 89 GLY A C 1
ATOM 654 O O . GLY A 1 89 ? -3.864 0.040 8.641 1.00 90.25 89 GLY A O 1
ATOM 655 N N . PHE A 1 90 ? -1.634 0.273 8.752 1.00 90.00 90 PHE A N 1
ATOM 656 C CA . PHE A 1 90 ? -1.605 0.541 10.193 1.00 90.00 90 PHE A CA 1
ATOM 657 C C . PHE A 1 90 ? -2.456 1.757 10.568 1.00 90.00 90 PHE A C 1
ATOM 659 O O . PHE A 1 90 ? -3.284 1.670 11.477 1.00 90.00 90 PHE A O 1
ATOM 666 N N . ALA A 1 91 ? -2.277 2.878 9.863 1.00 88.12 91 ALA A N 1
ATOM 667 C CA . ALA A 1 91 ? -3.018 4.108 10.128 1.00 88.12 91 ALA A CA 1
ATOM 668 C C . ALA A 1 91 ? -4.533 3.911 9.950 1.00 88.12 91 ALA A C 1
ATOM 670 O O . ALA A 1 91 ? -5.322 4.333 10.797 1.00 88.12 91 ALA A O 1
ATOM 671 N N . LEU A 1 92 ? -4.943 3.215 8.887 1.00 90.06 92 LEU A N 1
ATOM 672 C CA . LEU A 1 92 ? -6.344 2.917 8.601 1.00 90.06 92 LEU A CA 1
ATOM 673 C C . LEU A 1 92 ? -6.955 1.943 9.621 1.00 90.06 92 LEU A C 1
ATOM 675 O O . LEU A 1 92 ? -8.052 2.190 10.123 1.00 90.06 92 LEU A O 1
ATOM 679 N N . GLY A 1 93 ? -6.245 0.868 9.973 1.00 89.94 93 GLY A N 1
ATOM 680 C CA . GLY A 1 93 ? -6.685 -0.099 10.984 1.00 89.94 93 GLY A CA 1
ATOM 681 C C . GLY A 1 93 ? -6.825 0.535 12.371 1.00 89.94 93 GLY A C 1
ATOM 682 O O . GLY A 1 93 ? -7.821 0.307 13.063 1.00 89.94 93 GLY A O 1
ATOM 683 N N . ALA A 1 94 ? -5.884 1.406 12.744 1.00 88.62 94 ALA A N 1
ATOM 684 C CA . ALA A 1 94 ? -5.958 2.197 13.970 1.00 88.62 94 ALA A CA 1
ATOM 685 C C . ALA A 1 94 ? -7.121 3.200 13.944 1.00 88.62 94 ALA A C 1
ATOM 687 O O . ALA A 1 94 ? -7.855 3.303 14.926 1.00 88.62 94 ALA A O 1
ATOM 688 N N . ALA A 1 95 ? -7.346 3.887 12.819 1.00 89.38 95 ALA A N 1
ATOM 689 C CA . ALA A 1 95 ? -8.478 4.796 12.651 1.00 89.38 95 ALA A CA 1
ATOM 690 C C . ALA A 1 95 ? -9.823 4.070 12.819 1.00 89.38 95 ALA A C 1
ATOM 692 O O . ALA A 1 95 ? -10.713 4.579 13.506 1.00 89.38 95 ALA A O 1
ATOM 693 N N . VAL A 1 96 ? -9.971 2.859 12.268 1.00 90.50 96 VAL A N 1
ATOM 694 C CA . VAL A 1 96 ? -11.192 2.056 12.453 1.00 90.50 96 VAL A CA 1
ATOM 695 C C . VAL A 1 96 ? -11.364 1.617 13.907 1.00 90.50 96 VAL A C 1
ATOM 697 O O . VAL A 1 96 ? -12.478 1.694 14.430 1.00 90.50 96 VAL A O 1
ATOM 700 N N . ALA A 1 97 ? -10.277 1.265 14.596 1.00 88.44 97 ALA A N 1
ATOM 701 C CA . ALA A 1 97 ? -10.315 0.902 16.013 1.00 88.44 97 ALA A CA 1
ATOM 702 C C . ALA A 1 97 ? -10.799 2.046 16.932 1.00 88.44 97 ALA A C 1
ATOM 704 O O . ALA A 1 97 ? -11.349 1.769 17.994 1.00 88.44 97 ALA A O 1
ATOM 705 N N . THR A 1 98 ? -10.679 3.319 16.524 1.00 85.38 98 THR A N 1
ATOM 706 C CA . THR A 1 98 ? -11.223 4.459 17.299 1.00 85.38 98 THR A CA 1
ATOM 707 C C . THR A 1 98 ? -12.754 4.546 17.301 1.00 85.38 98 THR A C 1
ATOM 709 O O . THR A 1 98 ? -13.322 5.290 18.099 1.00 85.38 98 THR A O 1
ATOM 712 N N . GLY A 1 99 ? -13.437 3.854 16.381 1.00 82.44 99 GLY A N 1
ATOM 713 C CA . GLY A 1 99 ? -14.893 3.926 16.221 1.00 82.44 99 GLY A CA 1
ATOM 714 C C . GLY A 1 99 ? -15.429 5.244 15.637 1.00 82.44 99 GLY A C 1
ATOM 715 O O . GLY A 1 99 ? -16.628 5.346 15.381 1.00 82.44 99 GLY A O 1
ATOM 716 N N . GLN A 1 100 ? -14.580 6.247 15.379 1.00 86.81 100 GLN A N 1
ATOM 717 C CA . GLN A 1 100 ? -15.012 7.535 14.829 1.00 86.81 100 GLN A CA 1
ATOM 718 C C . GLN A 1 100 ? -15.139 7.480 13.304 1.00 86.81 100 GLN A C 1
ATOM 7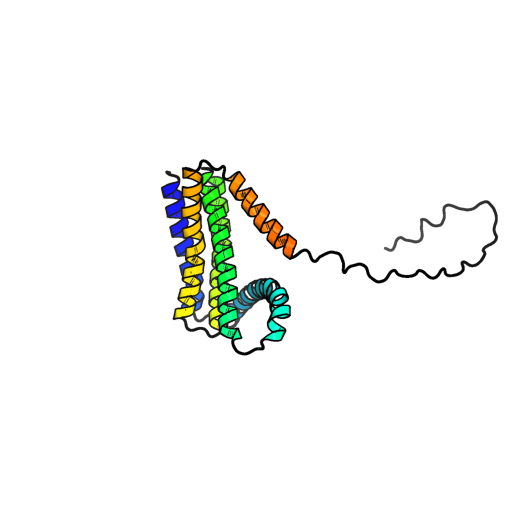20 O O . GLN A 1 100 ? -14.148 7.554 12.575 1.00 86.81 100 GLN A O 1
ATOM 725 N N . VAL A 1 101 ? -16.378 7.419 12.815 1.00 87.50 101 VAL A N 1
ATOM 726 C CA . VAL A 1 101 ? -16.686 7.306 11.378 1.00 87.50 101 VAL A CA 1
ATOM 727 C C . VAL A 1 101 ? -16.072 8.451 10.559 1.00 87.50 101 VAL A C 1
ATOM 729 O O . VAL A 1 101 ? -15.544 8.211 9.479 1.00 87.50 101 VAL A O 1
ATOM 732 N N . THR A 1 102 ? -16.057 9.682 11.080 1.00 89.81 102 THR A N 1
ATOM 733 C CA . THR A 1 102 ? -15.459 10.836 10.384 1.00 89.81 102 THR A CA 1
ATOM 734 C C . THR A 1 102 ? -13.968 10.634 10.107 1.00 89.81 102 THR A C 1
ATOM 736 O O . THR A 1 102 ? -13.516 10.852 8.985 1.00 89.81 102 THR A O 1
ATOM 739 N N . VAL A 1 103 ? -13.207 10.164 11.101 1.00 87.31 103 VAL A N 1
ATOM 740 C CA . VAL A 1 103 ? -11.767 9.897 10.951 1.00 87.31 103 VAL A CA 1
ATOM 741 C C . VAL A 1 103 ? -11.546 8.752 9.966 1.00 87.31 103 VAL A C 1
ATOM 743 O O . VAL A 1 103 ? -10.694 8.858 9.089 1.00 87.31 103 VAL A O 1
ATOM 746 N N . GLN A 1 104 ? -12.358 7.695 10.050 1.00 88.56 104 GLN A N 1
ATOM 747 C CA . GLN A 1 104 ? -12.289 6.554 9.134 1.00 88.56 104 GLN A CA 1
ATOM 748 C C . GLN A 1 104 ? -12.486 6.977 7.677 1.00 88.56 104 GLN A C 1
ATOM 750 O O . GLN A 1 104 ? -11.697 6.586 6.822 1.00 88.56 104 GLN A O 1
ATOM 755 N N . VAL A 1 105 ? -13.500 7.801 7.397 1.00 88.12 105 VAL A N 1
ATOM 756 C CA . VAL A 1 105 ? -13.796 8.284 6.041 1.00 88.12 105 VAL A CA 1
ATOM 757 C C . VAL A 1 105 ? -12.678 9.189 5.521 1.00 88.12 105 VAL A C 1
ATOM 759 O O . VAL A 1 105 ? -12.236 9.011 4.386 1.00 88.12 105 VAL A O 1
ATOM 762 N N . ILE A 1 106 ? -12.180 10.121 6.341 1.00 89.50 106 ILE A N 1
ATOM 763 C CA . ILE A 1 106 ? -11.086 11.023 5.946 1.00 89.50 106 ILE A CA 1
ATOM 764 C C . ILE A 1 106 ? -9.813 10.229 5.636 1.00 89.50 106 ILE A C 1
ATOM 766 O O . ILE A 1 106 ? -9.227 10.412 4.569 1.00 89.50 106 ILE A O 1
ATOM 770 N N . VAL A 1 107 ? -9.401 9.325 6.532 1.00 87.44 107 VAL A N 1
ATOM 771 C CA . VAL A 1 107 ? -8.197 8.498 6.348 1.00 87.44 107 VAL A CA 1
ATOM 772 C C . VAL A 1 107 ? -8.360 7.568 5.147 1.00 87.44 107 VAL A C 1
ATOM 774 O O . VAL A 1 107 ? -7.439 7.445 4.347 1.00 87.44 107 VAL A O 1
ATOM 777 N N . PHE A 1 108 ? -9.537 6.973 4.955 1.00 86.69 108 PHE A N 1
ATOM 778 C CA . PHE A 1 108 ? -9.829 6.132 3.795 1.00 86.69 108 PHE A CA 1
ATOM 779 C C . PHE A 1 108 ? -9.639 6.870 2.466 1.00 86.69 108 PHE A C 1
ATOM 781 O O . PHE A 1 108 ? -8.913 6.387 1.594 1.00 86.69 108 PHE A O 1
ATOM 788 N N . PHE A 1 109 ? -10.251 8.049 2.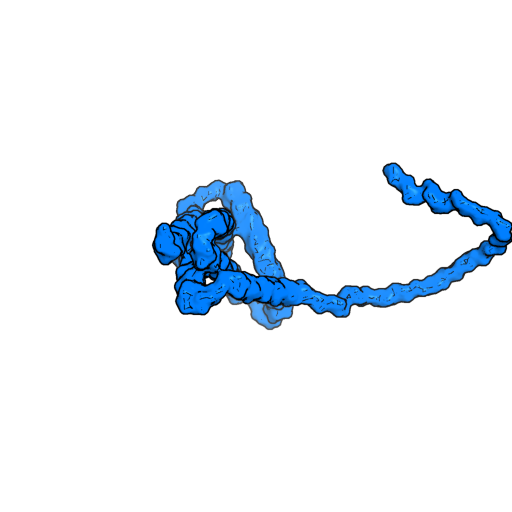313 1.00 86.25 109 PHE A N 1
ATOM 789 C CA . PHE A 1 109 ? -10.089 8.845 1.097 1.00 86.25 109 PHE A CA 1
ATOM 790 C C . PHE A 1 109 ? -8.651 9.324 0.924 1.00 86.25 109 PHE A C 1
ATOM 792 O O . PHE A 1 109 ? -8.120 9.230 -0.180 1.00 86.25 109 PHE A O 1
ATOM 799 N N . ALA A 1 110 ? -8.005 9.781 2.000 1.00 84.69 110 ALA A N 1
ATOM 800 C CA . ALA A 1 110 ? -6.607 10.190 1.958 1.00 84.69 110 ALA A CA 1
ATOM 801 C C . ALA A 1 110 ? -5.710 9.052 1.451 1.00 84.69 110 ALA A C 1
ATOM 803 O O . ALA A 1 110 ? -4.910 9.284 0.546 1.00 84.69 110 ALA A O 1
ATOM 804 N N . VAL A 1 111 ? -5.883 7.831 1.972 1.00 85.44 111 VAL A N 1
ATOM 805 C CA . VAL A 1 111 ? -5.104 6.648 1.580 1.00 85.44 111 VAL A CA 1
ATOM 806 C C . VAL A 1 111 ? -5.353 6.262 0.128 1.00 85.44 111 VAL A C 1
ATOM 808 O O . VAL A 1 111 ? -4.411 6.127 -0.650 1.00 85.44 111 VAL A O 1
ATOM 811 N N . ILE A 1 112 ? -6.613 6.136 -0.285 1.00 82.81 112 ILE A N 1
ATOM 812 C CA . ILE A 1 112 ? -6.931 5.738 -1.662 1.00 82.81 112 ILE A CA 1
ATOM 813 C C . ILE A 1 112 ? -6.421 6.759 -2.682 1.00 82.81 112 ILE A C 1
ATOM 815 O O . ILE A 1 112 ? -5.857 6.360 -3.707 1.00 82.81 112 ILE A O 1
ATOM 819 N N . LEU A 1 113 ? -6.588 8.057 -2.409 1.00 80.75 113 LEU A N 1
ATOM 820 C CA . LEU A 1 113 ? -6.231 9.118 -3.351 1.00 80.75 113 LEU A CA 1
ATOM 821 C C . LEU A 1 113 ? -4.734 9.185 -3.651 1.00 80.75 113 LEU A C 1
ATOM 823 O O . LEU A 1 113 ? -4.383 9.579 -4.758 1.00 80.75 113 LEU A O 1
ATOM 827 N N . HIS A 1 114 ? -3.860 8.794 -2.722 1.00 82.19 114 HIS A N 1
ATOM 828 C CA . HIS A 1 114 ? -2.414 8.779 -2.969 1.00 82.19 114 HIS A CA 1
ATOM 829 C C . HIS A 1 114 ? -1.886 7.385 -3.351 1.00 82.19 114 HIS A C 1
ATOM 831 O O . HIS A 1 114 ? -0.928 7.275 -4.121 1.00 82.19 114 HIS A O 1
ATOM 837 N N . LYS A 1 115 ? -2.546 6.309 -2.902 1.00 82.88 115 LYS A N 1
ATOM 838 C CA . LYS A 1 115 ? -2.167 4.926 -3.218 1.00 82.88 115 LYS A CA 1
ATOM 839 C C . LYS A 1 115 ? -2.427 4.564 -4.680 1.00 82.88 115 LYS A C 1
ATOM 841 O O . LYS A 1 115 ? -1.651 3.822 -5.280 1.00 82.88 115 LYS A O 1
ATOM 846 N N . ALA A 1 116 ? -3.483 5.114 -5.273 1.00 81.38 116 ALA A N 1
ATOM 847 C CA . ALA A 1 116 ? -3.779 4.925 -6.688 1.00 81.38 116 ALA A CA 1
ATOM 848 C C . ALA A 1 116 ? -2.711 5.541 -7.627 1.00 81.38 116 ALA A C 1
ATOM 850 O O . ALA A 1 116 ? -2.191 4.813 -8.478 1.00 81.38 116 ALA A O 1
ATOM 851 N N . PRO A 1 117 ? -2.302 6.819 -7.466 1.00 79.06 117 PRO A N 1
ATOM 852 C CA . PRO A 1 117 ? -1.160 7.389 -8.183 1.00 79.06 117 PRO A CA 1
ATOM 853 C C . PRO A 1 117 ? 0.147 6.625 -7.960 1.00 79.06 117 PRO A C 1
ATOM 855 O O . PRO A 1 117 ? 0.893 6.406 -8.914 1.00 79.06 117 PRO A O 1
ATOM 858 N N . ALA A 1 118 ? 0.413 6.177 -6.729 1.00 80.31 118 ALA A N 1
ATOM 859 C CA . ALA A 1 118 ? 1.603 5.388 -6.421 1.00 80.31 118 ALA A CA 1
ATOM 860 C C . ALA A 1 118 ? 1.607 4.032 -7.154 1.00 80.31 118 ALA A C 1
ATOM 862 O O . ALA A 1 118 ? 2.624 3.659 -7.737 1.00 80.31 118 ALA A O 1
ATOM 863 N N . ALA A 1 119 ? 0.467 3.329 -7.206 1.00 85.06 119 ALA A N 1
ATOM 864 C CA . ALA A 1 119 ? 0.318 2.080 -7.960 1.00 85.06 119 ALA A CA 1
ATOM 865 C C . ALA A 1 119 ? 0.562 2.281 -9.460 1.00 85.06 119 ALA A C 1
ATOM 867 O O . ALA A 1 119 ? 1.277 1.498 -10.089 1.00 85.06 119 ALA A O 1
ATOM 868 N N . PHE A 1 120 ? -0.006 3.349 -10.029 1.00 84.19 120 PHE A N 1
ATOM 869 C CA . PHE A 1 120 ? 0.225 3.713 -11.424 1.00 84.19 120 PHE A CA 1
ATOM 870 C C . PHE A 1 120 ? 1.716 3.985 -11.676 1.00 84.19 120 PHE A C 1
ATOM 872 O O . PHE A 1 120 ? 2.291 3.452 -12.628 1.00 84.19 120 PHE A O 1
ATOM 879 N N . GLY A 1 121 ? 2.351 4.790 -10.816 1.00 79.00 121 GLY A N 1
ATOM 880 C CA . GLY A 1 121 ? 3.769 5.139 -10.915 1.00 79.00 121 GLY A CA 1
ATOM 881 C C . GLY A 1 121 ? 4.682 3.916 -10.838 1.00 79.00 121 GLY A C 1
ATOM 882 O O . GLY A 1 121 ? 5.567 3.764 -11.681 1.00 79.00 121 GLY A O 1
ATOM 883 N N . LEU A 1 122 ? 4.415 3.004 -9.897 1.00 81.44 122 LEU A N 1
ATOM 884 C CA . LEU A 1 122 ? 5.129 1.734 -9.755 1.00 81.44 122 LEU A CA 1
ATOM 885 C C . LEU A 1 122 ? 5.053 0.904 -11.040 1.00 81.44 122 LEU A C 1
ATOM 887 O O . LEU A 1 122 ? 6.079 0.498 -11.581 1.00 81.44 122 LEU A O 1
ATOM 891 N N . VAL A 1 123 ? 3.849 0.667 -11.559 1.00 84.31 123 VAL A N 1
ATOM 892 C CA . VAL A 1 123 ? 3.663 -0.175 -12.749 1.00 84.31 123 VAL A CA 1
ATOM 893 C C . VAL A 1 123 ? 4.291 0.469 -13.983 1.00 84.31 123 VAL A C 1
ATOM 895 O O . VAL A 1 123 ? 4.987 -0.216 -14.733 1.00 84.31 123 VAL A O 1
ATOM 898 N N . SER A 1 124 ? 4.127 1.782 -14.163 1.00 77.00 124 SER A N 1
ATOM 899 C CA . SER A 1 124 ? 4.766 2.527 -15.253 1.00 77.00 124 SER A CA 1
ATOM 900 C C . SER A 1 124 ? 6.293 2.415 -15.200 1.00 77.00 124 SER A C 1
ATOM 902 O O . SER A 1 124 ? 6.942 2.226 -16.229 1.00 77.00 124 SER A O 1
ATOM 904 N N . PHE A 1 125 ? 6.878 2.493 -14.006 1.00 77.56 125 PHE A N 1
ATOM 905 C CA . PHE A 1 125 ? 8.317 2.348 -13.820 1.00 77.56 125 PHE A CA 1
ATOM 906 C C . PHE A 1 125 ? 8.820 0.946 -14.102 1.00 77.56 125 PHE A C 1
ATOM 908 O O . PHE A 1 125 ? 9.798 0.795 -14.828 1.00 77.56 125 PHE A O 1
ATOM 915 N N . LEU A 1 126 ? 8.145 -0.084 -13.592 1.00 72.75 126 LEU A N 1
ATOM 916 C CA . LEU A 1 126 ? 8.554 -1.465 -13.837 1.00 72.75 126 LEU A CA 1
ATOM 917 C C . LEU A 1 126 ? 8.408 -1.840 -15.324 1.00 72.75 126 LEU A C 1
ATOM 919 O O . LEU A 1 126 ? 9.228 -2.596 -15.847 1.00 72.75 126 LEU A O 1
ATOM 923 N N . MET A 1 127 ? 7.424 -1.261 -16.030 1.00 74.25 127 MET A N 1
ATOM 924 C CA . MET A 1 127 ? 7.309 -1.368 -17.490 1.00 74.25 127 MET A CA 1
ATOM 925 C C . MET A 1 127 ? 8.493 -0.702 -18.202 1.00 74.25 127 MET A C 1
ATOM 927 O O . MET A 1 127 ? 9.025 -1.272 -19.154 1.00 74.25 127 MET A O 1
ATOM 931 N N . HIS A 1 128 ? 8.935 0.471 -17.737 1.00 69.81 128 HIS A N 1
ATOM 932 C CA . HIS A 1 128 ? 10.082 1.182 -18.313 1.00 69.81 128 HIS A CA 1
ATOM 933 C C . HIS A 1 128 ? 11.435 0.539 -17.953 1.00 69.81 128 HIS A C 1
ATOM 935 O O . HIS A 1 128 ? 12.374 0.582 -18.744 1.00 69.81 128 HIS A O 1
ATOM 941 N N . ALA A 1 129 ? 11.522 -0.134 -16.802 1.00 63.09 129 ALA A N 1
ATOM 942 C CA . ALA A 1 129 ? 12.663 -0.958 -16.400 1.00 63.09 129 ALA A CA 1
ATOM 943 C C . ALA A 1 129 ? 12.811 -2.235 -17.255 1.00 63.09 129 ALA A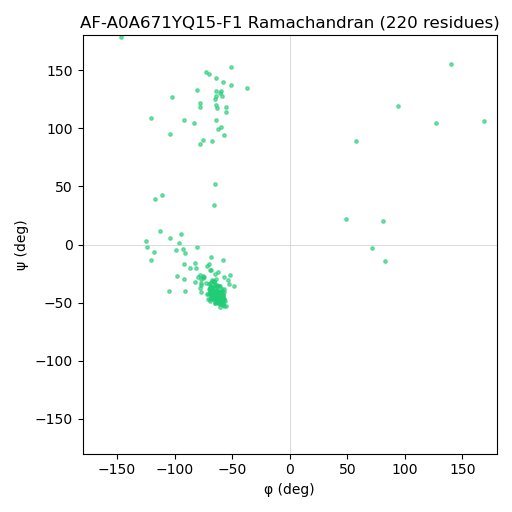 C 1
ATOM 945 O O . ALA A 1 129 ? 13.845 -2.902 -17.190 1.00 63.09 129 ALA A O 1
ATOM 946 N N . GLY A 1 130 ? 11.807 -2.564 -18.079 1.00 70.25 130 GLY A N 1
ATOM 947 C CA . GLY A 1 130 ? 11.833 -3.693 -19.009 1.00 70.25 130 GLY A CA 1
ATOM 948 C C . GLY A 1 130 ? 11.510 -5.045 -18.369 1.00 70.25 130 GLY A C 1
ATOM 949 O O . GLY A 1 130 ? 11.869 -6.075 -18.936 1.00 70.25 130 GLY A O 1
ATOM 950 N N . LEU A 1 131 ? 10.858 -5.061 -17.202 1.00 74.44 131 LEU A N 1
ATOM 951 C CA . LEU A 1 131 ? 10.422 -6.299 -16.550 1.00 74.44 131 LEU A CA 1
ATOM 952 C C . LEU A 1 131 ? 9.235 -6.926 -17.292 1.00 74.44 131 LEU A C 1
ATOM 954 O O . LEU A 1 131 ? 8.385 -6.234 -17.856 1.00 74.44 131 LEU A O 1
ATOM 958 N N . GLU A 1 132 ? 9.136 -8.256 -17.271 1.00 82.69 132 GLU A N 1
ATOM 959 C CA . GLU A 1 132 ? 8.001 -8.930 -17.903 1.00 82.69 132 GLU A CA 1
ATOM 960 C C . GLU A 1 132 ? 6.709 -8.685 -17.117 1.00 82.69 132 GLU A C 1
ATOM 962 O O . GLU A 1 132 ? 6.696 -8.643 -15.884 1.00 82.69 132 GLU A O 1
ATOM 967 N N . LYS A 1 133 ? 5.579 -8.609 -17.829 1.00 82.88 133 LYS A N 1
ATOM 968 C CA . LYS A 1 133 ? 4.265 -8.285 -17.246 1.00 82.88 133 LYS A CA 1
ATOM 969 C C . LYS A 1 133 ? 3.880 -9.172 -16.056 1.00 82.88 133 LYS A C 1
ATOM 971 O O . LYS A 1 133 ? 3.256 -8.677 -15.125 1.00 82.88 133 LYS A O 1
ATOM 976 N N . LYS A 1 134 ? 4.271 -10.453 -16.065 1.00 86.00 134 LYS A N 1
ATOM 977 C CA . LYS A 1 134 ? 4.019 -11.398 -14.962 1.00 86.00 134 LYS A CA 1
ATOM 978 C C . LYS A 1 134 ? 4.696 -10.953 -13.664 1.00 86.00 134 LYS A C 1
ATOM 980 O O . LYS A 1 134 ? 4.070 -10.966 -12.609 1.00 86.00 134 LYS A O 1
ATOM 985 N N . TYR A 1 135 ? 5.948 -10.502 -13.748 1.00 84.38 135 TYR A N 1
ATOM 986 C CA . TYR A 1 135 ? 6.669 -9.977 -12.592 1.00 84.38 135 TYR A CA 1
ATOM 987 C C . TYR A 1 135 ? 6.044 -8.665 -12.123 1.00 84.38 135 TYR A C 1
ATOM 989 O O . TYR A 1 135 ? 5.789 -8.513 -10.932 1.00 84.38 135 TYR A O 1
ATOM 997 N N . ILE A 1 136 ? 5.709 -7.755 -13.040 1.00 86.31 136 ILE A N 1
ATOM 998 C CA . ILE A 1 136 ? 5.065 -6.471 -12.707 1.00 86.31 136 ILE A CA 1
ATOM 999 C C . ILE A 1 136 ? 3.746 -6.684 -11.952 1.00 86.31 136 ILE A C 1
ATOM 1001 O O . ILE A 1 136 ? 3.496 -6.025 -10.943 1.00 86.31 136 ILE A O 1
ATOM 1005 N N . GLN A 1 137 ? 2.929 -7.644 -12.393 1.00 89.38 137 GLN A N 1
ATOM 1006 C CA . GLN A 1 137 ? 1.689 -8.019 -11.712 1.00 89.38 137 GLN A CA 1
ATOM 1007 C C . GLN A 1 137 ? 1.938 -8.508 -10.282 1.00 89.38 137 GLN A C 1
ATOM 1009 O O . GLN A 1 137 ? 1.189 -8.136 -9.384 1.00 89.38 137 GLN A O 1
ATOM 1014 N N . GLY A 1 138 ? 3.005 -9.280 -10.053 1.00 89.38 138 GLY A N 1
ATOM 1015 C CA . GLY A 1 138 ? 3.405 -9.702 -8.709 1.00 89.38 138 GLY A CA 1
ATOM 1016 C C . GLY A 1 138 ? 3.757 -8.526 -7.791 1.00 89.38 138 GLY A C 1
ATOM 1017 O O . GLY A 1 138 ? 3.281 -8.467 -6.659 1.00 89.38 138 GLY A O 1
ATOM 1018 N N . HIS A 1 139 ? 4.520 -7.549 -8.291 1.00 87.75 139 HIS A N 1
ATOM 1019 C CA . HIS A 1 139 ? 4.902 -6.354 -7.525 1.00 87.75 139 HIS A CA 1
ATOM 1020 C C . HIS A 1 139 ? 3.677 -5.463 -7.224 1.00 87.75 139 HIS A C 1
ATOM 1022 O O . HIS A 1 139 ? 3.505 -5.004 -6.094 1.00 87.75 139 HIS A O 1
ATOM 1028 N N . LEU A 1 140 ? 2.767 -5.289 -8.193 1.00 91.62 140 LEU A N 1
ATOM 1029 C CA . LEU A 1 140 ? 1.495 -4.582 -7.991 1.00 91.62 140 LEU A CA 1
ATOM 1030 C C . LEU A 1 140 ? 0.590 -5.295 -6.973 1.00 91.62 140 LEU A C 1
ATOM 1032 O O . LEU A 1 140 ? -0.053 -4.643 -6.146 1.00 91.62 140 LEU A O 1
ATOM 1036 N N . LEU A 1 141 ? 0.527 -6.626 -7.020 1.00 93.12 141 LEU A N 1
ATOM 1037 C CA . LEU A 1 141 ? -0.269 -7.420 -6.086 1.00 93.12 141 LEU A CA 1
ATOM 1038 C C . LEU A 1 141 ? 0.277 -7.290 -4.662 1.00 93.12 141 LEU A C 1
ATOM 1040 O O . LEU A 1 141 ? -0.495 -7.030 -3.742 1.00 93.12 141 LEU A O 1
ATOM 1044 N N . ALA A 1 142 ? 1.598 -7.369 -4.485 1.00 90.38 142 ALA A N 1
ATOM 1045 C CA . ALA A 1 142 ? 2.235 -7.145 -3.189 1.00 90.38 142 ALA A CA 1
ATOM 1046 C C . ALA A 1 142 ? 1.928 -5.738 -2.636 1.00 90.38 142 ALA A C 1
ATOM 1048 O O . ALA A 1 142 ? 1.500 -5.598 -1.490 1.00 90.38 142 ALA A O 1
ATOM 1049 N N . PHE A 1 143 ? 2.059 -4.696 -3.464 1.00 92.12 143 PHE A N 1
ATOM 1050 C CA . PHE A 1 143 ? 1.772 -3.308 -3.079 1.00 92.12 143 PHE A CA 1
ATOM 1051 C C . PHE A 1 143 ? 0.295 -3.068 -2.708 1.00 92.12 143 PHE A C 1
ATOM 1053 O O . PHE A 1 143 ? -0.037 -2.432 -1.697 1.00 92.12 143 PHE A O 1
ATOM 1060 N N . SER A 1 144 ? -0.626 -3.579 -3.526 1.00 93.12 144 SER A N 1
ATOM 1061 C CA . SER A 1 144 ? -2.065 -3.417 -3.300 1.00 93.12 144 SER A CA 1
ATOM 1062 C C . SER A 1 144 ? -2.545 -4.191 -2.072 1.00 93.12 144 SER A C 1
ATOM 1064 O O . SER A 1 144 ? -3.334 -3.631 -1.311 1.00 93.12 144 SER A O 1
ATOM 1066 N N . ALA A 1 145 ? -2.025 -5.400 -1.826 1.00 93.75 145 ALA A N 1
ATOM 1067 C CA . ALA A 1 145 ? -2.410 -6.266 -0.708 1.00 93.75 145 ALA A CA 1
ATOM 1068 C C . ALA A 1 145 ? -1.802 -5.869 0.650 1.00 93.75 145 ALA A C 1
ATOM 1070 O O . ALA A 1 145 ? -2.421 -6.133 1.680 1.00 93.75 145 ALA A O 1
ATOM 1071 N N . ALA A 1 146 ? -0.648 -5.193 0.673 1.00 93.38 146 ALA A N 1
ATOM 1072 C CA . ALA A 1 146 ? 0.026 -4.810 1.917 1.00 93.38 146 ALA A CA 1
ATOM 1073 C C . ALA A 1 146 ? -0.868 -3.990 2.870 1.00 93.38 146 ALA A C 1
ATOM 1075 O O . ALA A 1 146 ? -1.063 -4.386 4.017 1.00 93.38 146 ALA A O 1
ATOM 1076 N N . ALA A 1 147 ? -1.474 -2.891 2.395 1.00 91.44 147 ALA A N 1
ATOM 1077 C CA . ALA A 1 147 ? -2.322 -2.049 3.253 1.00 91.44 147 ALA A CA 1
ATOM 1078 C C . ALA A 1 147 ? -3.579 -2.772 3.777 1.00 91.44 147 ALA A C 1
ATOM 1080 O O . ALA A 1 147 ? -3.814 -2.707 4.978 1.00 91.44 147 ALA A O 1
ATOM 1081 N N . PRO A 1 148 ? -4.381 -3.476 2.949 1.00 93.25 148 PRO A N 1
ATOM 1082 C CA . PRO A 1 148 ? -5.534 -4.247 3.422 1.00 93.25 148 PRO A CA 1
ATOM 1083 C C . PRO A 1 148 ? -5.175 -5.295 4.480 1.00 93.25 148 PRO A C 1
ATOM 1085 O O . PRO A 1 148 ? -5.835 -5.374 5.514 1.00 93.25 148 PRO A O 1
ATOM 1088 N N . ILE A 1 149 ? -4.116 -6.082 4.242 1.00 94.94 149 ILE A N 1
ATOM 1089 C CA . ILE A 1 149 ? -3.691 -7.145 5.163 1.00 94.94 149 ILE A CA 1
ATOM 1090 C C . ILE A 1 149 ? -3.302 -6.539 6.510 1.00 94.94 149 ILE A C 1
ATOM 1092 O O . ILE A 1 149 ? -3.773 -6.987 7.557 1.00 94.94 149 ILE A O 1
ATOM 1096 N N . VAL A 1 150 ? -2.478 -5.490 6.479 1.00 93.44 150 VAL A N 1
ATOM 1097 C CA . VAL A 1 150 ? -2.019 -4.826 7.697 1.00 93.44 150 VAL A CA 1
ATOM 1098 C C . VAL A 1 150 ? -3.169 -4.111 8.403 1.00 93.44 150 VAL A C 1
ATOM 1100 O O . VAL A 1 150 ? -3.287 -4.247 9.611 1.00 93.44 150 VAL A O 1
ATOM 1103 N N . ALA A 1 151 ? -4.080 -3.446 7.690 1.00 92.50 151 ALA A N 1
ATOM 1104 C CA . ALA A 1 151 ? -5.216 -2.754 8.301 1.00 92.50 151 ALA A CA 1
ATOM 1105 C C . ALA A 1 151 ? -6.150 -3.698 9.067 1.00 92.50 151 ALA A C 1
ATOM 1107 O O . ALA A 1 151 ? -6.558 -3.392 10.191 1.00 92.50 151 ALA A O 1
ATOM 1108 N N . ILE A 1 152 ? -6.445 -4.865 8.488 1.00 93.19 152 ILE A N 1
ATOM 1109 C CA . ILE A 1 152 ? -7.232 -5.912 9.148 1.00 93.19 152 ILE A CA 1
ATOM 1110 C C . ILE A 1 152 ? -6.488 -6.424 10.385 1.00 93.19 152 ILE A C 1
ATOM 1112 O O . ILE A 1 152 ? -7.069 -6.476 11.471 1.00 93.19 152 ILE A O 1
ATOM 1116 N N . ALA A 1 153 ? -5.203 -6.761 10.243 1.00 92.19 153 ALA A N 1
ATOM 1117 C CA . ALA A 1 153 ? -4.388 -7.239 11.356 1.00 92.19 153 ALA A CA 1
ATOM 1118 C C . ALA A 1 153 ? -4.332 -6.211 12.499 1.00 92.19 153 ALA A C 1
ATOM 1120 O O . ALA A 1 153 ? -4.594 -6.555 13.651 1.00 92.19 153 ALA A O 1
ATOM 1121 N N . THR A 1 154 ? -4.067 -4.941 12.191 1.00 91.56 154 THR A N 1
ATOM 1122 C CA . THR A 1 154 ? -4.011 -3.846 13.165 1.00 91.56 154 THR A CA 1
ATOM 1123 C C . THR A 1 154 ? -5.343 -3.652 13.884 1.00 91.56 154 THR A C 1
ATOM 1125 O O . THR A 1 154 ? -5.338 -3.497 15.104 1.00 91.56 154 THR A O 1
ATOM 1128 N N . TYR A 1 155 ? -6.477 -3.703 13.174 1.00 90.25 155 TYR A N 1
ATOM 1129 C CA . TYR A 1 155 ? -7.800 -3.601 13.797 1.00 90.25 155 TYR A CA 1
ATOM 1130 C C . TYR A 1 155 ? -8.011 -4.695 14.851 1.00 90.25 155 TYR A C 1
ATOM 1132 O O . TYR A 1 155 ? -8.347 -4.385 15.994 1.00 90.25 155 TYR A O 1
ATOM 1140 N N . PHE A 1 156 ? -7.759 -5.962 14.501 1.00 89.19 156 PHE A N 1
ATOM 1141 C CA . PHE A 1 156 ? -7.936 -7.073 15.439 1.00 89.19 156 PHE A CA 1
ATOM 1142 C C . PHE A 1 156 ? -6.948 -7.023 16.602 1.00 89.19 156 PHE A C 1
ATOM 1144 O O . PHE A 1 156 ? -7.347 -7.278 17.735 1.00 89.19 156 PHE A O 1
ATOM 1151 N N . ILE A 1 157 ? -5.688 -6.655 16.352 1.00 88.31 157 ILE A N 1
ATOM 1152 C CA . ILE A 1 157 ? -4.681 -6.507 17.409 1.00 88.31 157 ILE A CA 1
ATOM 1153 C C . ILE A 1 157 ? -5.125 -5.444 18.414 1.00 88.31 157 ILE A C 1
ATOM 1155 O O . ILE A 1 157 ? -5.131 -5.712 19.614 1.00 88.31 157 ILE A O 1
ATOM 1159 N N . LEU A 1 158 ? -5.529 -4.261 17.948 1.00 86.00 158 LEU A N 1
ATOM 1160 C CA . LEU A 1 158 ? -5.954 -3.170 18.827 1.00 86.00 158 LEU A CA 1
ATOM 1161 C C . LEU A 1 158 ? -7.233 -3.509 19.590 1.00 86.00 158 LEU A C 1
ATOM 1163 O O . LEU A 1 158 ? -7.332 -3.229 20.782 1.00 86.00 158 LEU A O 1
ATOM 1167 N N . HIS A 1 159 ? -8.180 -4.166 18.922 1.00 83.81 159 HIS A N 1
ATOM 1168 C CA . HIS A 1 159 ? -9.431 -4.588 19.539 1.00 83.81 159 HIS A CA 1
ATOM 1169 C C . HIS A 1 159 ? -9.230 -5.703 20.580 1.00 83.81 159 HIS A C 1
ATOM 1171 O O . HIS A 1 159 ? -9.889 -5.701 21.613 1.00 83.81 159 HIS A O 1
ATOM 1177 N N . ALA A 1 160 ? -8.301 -6.637 20.345 1.00 81.94 160 ALA A N 1
ATOM 1178 C CA . ALA A 1 160 ? -8.013 -7.737 21.267 1.00 81.94 160 ALA A CA 1
ATOM 1179 C C . ALA A 1 160 ? -7.166 -7.307 22.475 1.00 81.94 160 ALA A C 1
ATOM 1181 O O . ALA A 1 160 ? -7.335 -7.834 23.571 1.00 81.94 160 ALA A O 1
ATOM 1182 N N . SER A 1 161 ? -6.239 -6.367 22.281 1.00 76.62 161 SER A N 1
ATOM 1183 C CA . SER A 1 161 ? -5.294 -5.941 23.322 1.00 76.62 161 SER A CA 1
ATOM 1184 C C . SER A 1 161 ? -5.766 -4.739 24.142 1.00 76.62 161 SER A C 1
ATOM 1186 O O . SER A 1 161 ? -5.069 -4.339 25.073 1.00 76.62 161 SER A O 1
ATOM 1188 N N . GLN A 1 162 ? -6.917 -4.141 23.800 1.00 70.06 162 GLN A N 1
ATOM 1189 C CA . GLN A 1 162 ? -7.385 -2.859 24.347 1.00 70.06 162 GLN A CA 1
ATOM 1190 C C . GLN A 1 162 ? -6.300 -1.763 24.302 1.00 70.06 162 GLN A C 1
ATOM 1192 O O . GLN A 1 162 ? -6.349 -0.793 25.063 1.00 70.06 162 GLN A O 1
ATOM 1197 N N . LEU A 1 163 ? -5.300 -1.906 23.417 1.00 66.38 163 LEU A N 1
ATOM 1198 C CA . LEU A 1 163 ? -4.295 -0.878 23.207 1.00 66.38 163 LEU A CA 1
ATOM 1199 C C . LEU A 1 163 ? -5.002 0.340 22.620 1.00 66.38 163 LEU A C 1
ATOM 1201 O O . LEU A 1 163 ? -5.660 0.266 21.583 1.00 66.38 163 LEU A O 1
ATOM 1205 N N . SER A 1 164 ? -4.834 1.486 23.271 1.00 62.62 164 SER A N 1
ATOM 1206 C CA . SER A 1 164 ? -5.303 2.746 22.710 1.00 62.62 164 SER A CA 1
ATOM 1207 C C . SER A 1 164 ? -4.621 2.985 21.358 1.00 62.62 164 SER A C 1
ATOM 1209 O O . SER A 1 164 ? -3.395 2.888 21.257 1.00 62.62 164 SER A O 1
ATOM 1211 N N . ALA A 1 165 ? -5.399 3.337 20.328 1.00 61.94 165 ALA A N 1
ATOM 1212 C CA . ALA A 1 165 ? -4.898 3.709 18.999 1.00 61.94 165 ALA A CA 1
ATOM 1213 C C . ALA A 1 165 ? -3.810 4.804 19.067 1.00 61.94 165 ALA A C 1
ATOM 1215 O O . ALA A 1 165 ? -2.908 4.853 18.231 1.00 61.94 165 ALA A O 1
ATOM 1216 N N . THR A 1 166 ? -3.835 5.623 20.124 1.00 61.81 166 THR A N 1
ATOM 1217 C CA . THR A 1 166 ? -2.815 6.626 20.451 1.00 61.81 166 THR A CA 1
ATOM 1218 C C . THR A 1 166 ? -1.433 6.010 20.713 1.00 61.81 166 THR A C 1
ATOM 1220 O O . THR A 1 166 ? -0.422 6.586 20.321 1.00 61.81 166 THR A O 1
ATOM 1223 N N . GLY A 1 167 ? -1.363 4.822 21.325 1.00 63.34 167 GLY A N 1
ATOM 1224 C CA . GLY A 1 167 ? -0.112 4.093 21.569 1.00 63.34 167 GLY A CA 1
ATOM 1225 C C . GLY A 1 167 ? 0.549 3.601 20.281 1.00 63.34 167 GLY A C 1
ATOM 1226 O O . GLY A 1 167 ? 1.761 3.724 20.119 1.00 63.34 167 GLY A O 1
ATOM 1227 N N . VAL A 1 168 ? -0.253 3.135 19.321 1.00 63.19 168 VAL A N 1
ATOM 1228 C CA . VAL A 1 168 ? 0.235 2.747 17.986 1.00 63.19 168 VAL A CA 1
ATOM 1229 C C . VAL A 1 168 ? 0.687 3.972 17.191 1.00 63.19 168 VAL A C 1
ATOM 1231 O O . VAL A 1 168 ? 1.739 3.930 16.557 1.00 63.19 168 VAL A O 1
ATOM 1234 N N . GLY A 1 169 ? -0.037 5.093 17.296 1.00 62.62 169 GLY A N 1
ATOM 1235 C CA . GLY A 1 169 ? 0.384 6.371 16.714 1.00 62.62 169 GLY A CA 1
ATOM 1236 C C . GLY A 1 169 ? 1.738 6.857 17.245 1.00 62.62 169 GLY A C 1
ATOM 1237 O O . GLY A 1 169 ? 2.562 7.333 16.470 1.00 62.62 169 GLY A O 1
ATOM 1238 N N . MET A 1 170 ? 2.022 6.672 18.540 1.00 63.88 170 MET A N 1
ATOM 1239 C CA . MET A 1 170 ? 3.325 7.020 19.127 1.00 63.88 170 MET A CA 1
ATOM 1240 C C . MET A 1 170 ? 4.464 6.112 18.647 1.00 63.88 170 MET A C 1
ATOM 1242 O O . MET A 1 170 ? 5.558 6.611 18.387 1.00 63.88 170 MET A O 1
ATOM 1246 N N . LEU A 1 171 ? 4.217 4.810 18.465 1.00 64.12 171 LEU A N 1
ATOM 1247 C CA . LEU A 1 171 ? 5.196 3.894 17.862 1.00 64.12 171 LEU A CA 1
ATOM 1248 C C . LEU A 1 171 ? 5.507 4.279 16.408 1.00 64.12 171 LEU A C 1
ATOM 1250 O O . LEU A 1 171 ? 6.655 4.188 15.973 1.00 64.12 171 LEU A O 1
ATOM 1254 N N . PHE A 1 172 ? 4.507 4.777 15.677 1.00 63.56 172 PHE A N 1
ATOM 1255 C CA . PHE A 1 172 ? 4.686 5.276 14.316 1.00 63.56 172 PHE A CA 1
ATOM 1256 C C . PHE A 1 172 ? 5.452 6.599 14.268 1.00 63.56 172 PHE A C 1
ATOM 1258 O O . PHE A 1 172 ? 6.366 6.746 13.460 1.00 63.56 172 PHE A O 1
ATOM 1265 N N . SER A 1 173 ? 5.147 7.536 15.170 1.00 60.94 173 SER A N 1
ATOM 1266 C CA . SER A 1 173 ? 5.923 8.770 15.336 1.00 60.94 173 SER A CA 1
ATOM 1267 C C . SER A 1 173 ? 7.369 8.479 15.725 1.00 60.94 173 SER A C 1
ATOM 1269 O O . SER A 1 173 ? 8.267 9.161 15.246 1.00 60.94 173 SER A O 1
ATOM 1271 N N . PHE A 1 174 ? 7.618 7.441 16.529 1.00 63.38 174 PHE A N 1
ATOM 1272 C CA . PHE A 1 174 ? 8.971 6.981 16.832 1.00 63.38 174 PHE A CA 1
ATOM 1273 C C . PHE A 1 174 ? 9.672 6.413 15.591 1.00 63.38 174 PHE A C 1
ATOM 1275 O O . PHE A 1 174 ? 10.814 6.777 15.333 1.00 63.38 174 PHE A O 1
ATOM 1282 N N . HIS A 1 175 ? 9.001 5.588 14.779 1.00 60.78 175 HIS A N 1
ATOM 1283 C CA . HIS A 1 175 ? 9.568 5.085 13.523 1.00 60.78 175 HIS A CA 1
ATOM 1284 C C . HIS A 1 175 ? 9.855 6.215 12.519 1.00 60.78 175 HIS A C 1
ATOM 1286 O O . HIS A 1 175 ? 10.963 6.299 11.996 1.00 60.78 175 HIS A O 1
ATOM 1292 N N . ALA A 1 176 ? 8.903 7.124 12.297 1.00 58.12 176 ALA A N 1
ATOM 1293 C CA . ALA A 1 176 ? 9.074 8.280 11.418 1.00 58.12 176 ALA A CA 1
ATOM 1294 C C . ALA A 1 176 ? 10.174 9.229 11.924 1.00 58.12 176 ALA A C 1
ATOM 1296 O O . ALA A 1 176 ? 10.985 9.707 11.131 1.00 58.12 176 ALA A O 1
ATOM 1297 N N . ALA A 1 177 ? 10.257 9.458 13.239 1.00 54.62 177 ALA A N 1
ATOM 1298 C CA . ALA A 1 177 ? 11.329 10.240 13.848 1.00 54.62 177 ALA A CA 1
ATOM 1299 C C . ALA A 1 177 ? 12.684 9.534 13.745 1.00 54.62 177 ALA A C 1
ATOM 1301 O O . ALA A 1 177 ? 13.686 10.197 13.506 1.00 54.62 177 ALA A O 1
ATOM 1302 N N . HIS A 1 178 ? 12.735 8.207 13.878 1.00 53.44 178 HIS A N 1
ATOM 1303 C CA . HIS A 1 178 ? 13.975 7.452 13.751 1.00 53.44 178 HIS A CA 1
ATOM 1304 C C . HIS A 1 178 ? 14.481 7.457 12.304 1.00 53.44 178 HIS A C 1
ATOM 1306 O O . HIS A 1 178 ? 15.638 7.793 12.070 1.00 53.44 178 HIS A O 1
ATOM 1312 N N . VAL A 1 179 ? 13.608 7.202 11.325 1.00 53.97 179 VAL A N 1
ATOM 1313 C CA . VAL A 1 179 ? 13.931 7.315 9.892 1.00 53.97 179 VAL A CA 1
ATOM 1314 C C . VAL A 1 179 ? 14.333 8.754 9.535 1.00 53.97 179 VAL A C 1
ATOM 1316 O O . VAL A 1 179 ? 15.327 8.961 8.844 1.00 53.97 179 VAL A O 1
ATOM 1319 N N . GLY A 1 180 ? 13.645 9.761 10.084 1.00 47.53 180 GLY A N 1
ATOM 1320 C CA . GLY A 1 180 ? 14.028 11.170 9.952 1.00 47.53 180 GLY A CA 1
ATOM 1321 C C . GLY A 1 180 ? 15.355 11.528 10.642 1.00 47.53 180 GLY A C 1
ATOM 1322 O O . GLY A 1 180 ? 16.093 12.379 10.151 1.00 47.53 180 GLY A O 1
ATOM 1323 N N . SER A 1 181 ? 15.703 10.860 11.748 1.00 43.34 181 SER A N 1
ATOM 1324 C CA . SER A 1 181 ? 16.966 11.058 12.476 1.00 43.34 181 SER A CA 1
ATOM 1325 C C . SER A 1 181 ? 18.165 10.420 11.777 1.00 43.34 181 SER A C 1
ATOM 1327 O O . SER A 1 181 ? 19.258 10.963 11.857 1.00 43.34 181 SER A O 1
ATOM 1329 N N . GLN A 1 182 ? 17.953 9.336 11.025 1.00 46.62 182 GLN A N 1
ATOM 1330 C CA . GLN A 1 182 ? 18.970 8.742 10.149 1.00 46.62 182 GLN A CA 1
ATOM 1331 C C . GLN A 1 182 ? 19.237 9.621 8.907 1.00 46.62 182 GLN A C 1
ATOM 1333 O O . GLN A 1 182 ? 20.283 9.499 8.278 1.00 46.62 182 GLN A O 1
ATOM 1338 N N . LEU A 1 183 ? 18.315 10.540 8.576 1.00 44.69 183 LEU A N 1
ATOM 1339 C CA . LEU A 1 183 ? 18.476 11.559 7.530 1.00 44.69 183 LEU A CA 1
ATOM 1340 C C . LEU A 1 183 ? 19.039 12.889 8.069 1.00 44.69 183 LEU A C 1
ATOM 1342 O O . LEU A 1 183 ? 19.554 13.709 7.307 1.00 44.69 183 LEU A O 1
ATOM 1346 N N . SER A 1 184 ? 18.993 13.105 9.386 1.00 43.66 184 SER A N 1
ATOM 1347 C CA . SER A 1 184 ? 19.751 14.173 10.034 1.00 43.66 184 SER A CA 1
ATOM 1348 C C . SER A 1 184 ? 21.215 13.753 10.106 1.00 43.66 184 SER A C 1
ATOM 1350 O O . SER A 1 184 ? 21.659 13.117 11.058 1.00 43.66 184 SER A O 1
ATOM 1352 N N . LEU A 1 185 ? 21.960 14.115 9.057 1.00 47.41 185 LEU A N 1
ATOM 1353 C CA . LEU A 1 185 ? 23.420 14.087 9.016 1.00 47.41 185 LEU A CA 1
ATOM 1354 C C . LEU A 1 185 ? 23.989 14.510 10.382 1.00 47.41 185 LEU A C 1
ATOM 1356 O O . LEU A 1 185 ? 23.540 15.528 10.925 1.00 47.41 185 LEU A O 1
ATOM 1360 N N . PRO A 1 186 ? 24.989 13.799 10.940 1.00 40.19 186 PRO A N 1
ATOM 1361 C CA . PRO A 1 186 ? 25.673 14.276 12.128 1.00 40.19 186 PRO A CA 1
ATOM 1362 C C . PRO A 1 186 ? 26.195 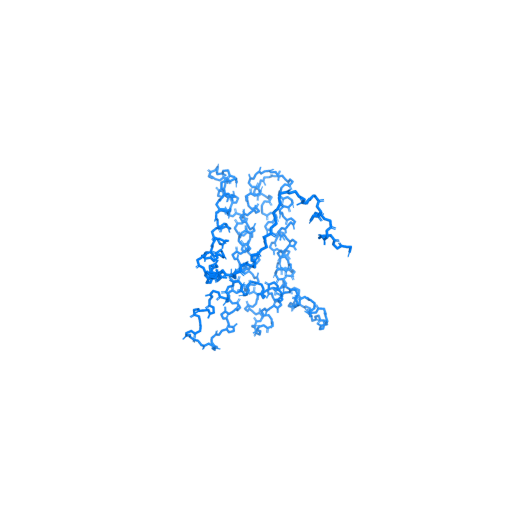15.680 11.824 1.00 40.19 186 PRO A C 1
ATOM 1364 O O . PRO A 1 186 ? 27.011 15.873 10.920 1.00 40.19 186 PRO A O 1
ATOM 1367 N N . GLY A 1 187 ? 25.713 16.671 12.578 1.00 47.38 187 GLY A N 1
ATOM 1368 C CA . GLY A 1 187 ? 26.098 18.083 12.491 1.00 47.38 187 GLY A CA 1
ATOM 1369 C C . GLY A 1 187 ? 27.557 18.349 12.879 1.00 47.38 187 GLY A C 1
ATOM 1370 O O . GLY A 1 187 ? 27.865 19.376 13.475 1.00 47.38 187 GLY A O 1
ATOM 1371 N N . HIS A 1 188 ? 28.463 17.419 12.581 1.00 48.88 188 HIS A N 1
ATOM 1372 C CA . HIS A 1 188 ? 29.890 17.522 12.827 1.00 48.88 188 HIS A CA 1
ATOM 1373 C C . HIS A 1 188 ? 30.695 17.943 11.590 1.00 48.88 188 HIS A C 1
ATOM 1375 O O . HIS A 1 188 ? 31.883 18.214 11.717 1.00 48.88 188 HIS A O 1
ATOM 1381 N N . LEU A 1 189 ? 30.061 18.078 10.416 1.00 46.94 189 LEU A N 1
ATOM 1382 C CA . LEU A 1 189 ? 30.721 18.539 9.183 1.00 46.94 189 LEU A CA 1
ATOM 1383 C C . LEU A 1 189 ? 30.244 19.913 8.674 1.00 46.94 189 LEU A C 1
ATOM 1385 O O . LEU A 1 189 ? 30.625 20.323 7.584 1.00 46.94 189 LEU A O 1
ATOM 1389 N N . ILE A 1 190 ? 29.479 20.669 9.476 1.00 46.91 190 ILE A N 1
ATOM 1390 C CA . ILE A 1 190 ? 29.191 22.100 9.229 1.00 46.91 190 ILE A CA 1
ATOM 1391 C C . ILE A 1 190 ? 29.885 22.973 10.286 1.00 46.91 190 ILE A C 1
ATOM 1393 O O . ILE A 1 190 ? 29.335 23.932 10.818 1.00 46.91 190 ILE A O 1
ATOM 1397 N N . LYS A 1 191 ? 31.132 22.646 10.617 1.00 46.22 191 LYS A N 1
ATOM 1398 C CA . LYS A 1 191 ? 32.090 23.684 10.996 1.00 46.22 191 LYS A CA 1
ATOM 1399 C C . LYS A 1 191 ? 32.996 23.861 9.793 1.00 46.22 191 LYS A C 1
ATOM 1401 O O . LYS A 1 191 ? 33.951 23.112 9.619 1.00 46.22 191 LYS A O 1
ATOM 1406 N N . GLY A 1 192 ? 32.673 24.843 8.949 1.00 53.16 192 GLY A N 1
ATOM 1407 C CA . GLY A 1 192 ? 33.679 25.396 8.047 1.00 53.16 192 GLY A CA 1
ATOM 1408 C C . GLY A 1 192 ? 34.930 25.765 8.858 1.00 53.16 192 GLY A C 1
ATOM 1409 O O . GLY A 1 192 ? 34.813 26.013 10.067 1.00 53.16 192 GLY A O 1
ATOM 1410 N N . PRO A 1 193 ? 36.126 25.767 8.246 1.00 51.03 193 PRO A N 1
ATOM 1411 C CA . PRO A 1 193 ? 37.341 26.148 8.954 1.00 51.03 193 PRO A CA 1
ATOM 1412 C C . PRO A 1 193 ? 37.099 27.493 9.652 1.00 51.03 193 PRO A C 1
ATOM 1414 O O . PRO A 1 193 ? 36.454 28.362 9.055 1.00 51.03 193 PRO A O 1
ATOM 1417 N N . PRO A 1 194 ? 37.548 27.676 10.908 1.00 49.03 194 PRO A N 1
ATOM 1418 C CA . PRO A 1 194 ? 37.370 28.944 11.593 1.00 49.03 194 PRO A CA 1
ATOM 1419 C C . PRO A 1 194 ? 37.975 30.025 10.702 1.00 49.03 194 PRO A C 1
ATOM 1421 O O . PRO A 1 194 ? 39.178 30.014 10.439 1.00 49.03 194 PRO A O 1
ATOM 1424 N N . VAL A 1 195 ? 37.130 30.923 10.190 1.00 56.12 195 VAL A N 1
ATOM 1425 C CA . VAL A 1 195 ? 37.588 32.101 9.463 1.00 56.12 195 VAL A CA 1
ATOM 1426 C C . VAL A 1 195 ? 38.391 32.894 10.478 1.00 56.12 195 VAL A C 1
ATOM 1428 O O . VAL A 1 195 ? 37.846 33.558 11.359 1.00 56.12 195 VAL A O 1
ATOM 1431 N N . ARG A 1 196 ? 39.713 32.742 10.406 1.00 50.75 196 ARG A N 1
ATOM 1432 C CA . ARG A 1 196 ? 40.664 33.530 11.170 1.00 50.75 196 ARG A CA 1
ATOM 1433 C C . ARG A 1 196 ? 40.550 34.941 10.615 1.00 50.75 196 ARG A C 1
ATOM 1435 O O . ARG A 1 196 ? 41.220 35.279 9.645 1.00 50.75 196 ARG A O 1
ATOM 1442 N N . LEU A 1 197 ? 39.642 35.723 11.197 1.00 52.94 197 LEU A N 1
ATOM 1443 C CA . LEU A 1 197 ? 39.561 37.165 11.016 1.00 52.94 197 LEU A CA 1
ATOM 1444 C C . LEU A 1 197 ? 40.919 37.726 11.431 1.00 52.94 197 LEU A C 1
ATOM 1446 O O . LEU A 1 197 ? 41.211 37.907 12.612 1.00 52.94 197 LEU A O 1
ATOM 1450 N N . LEU A 1 198 ? 41.793 37.898 10.445 1.00 50.94 198 LEU A N 1
ATOM 1451 C CA . LEU A 1 198 ? 43.039 38.615 10.607 1.00 50.94 198 LEU A CA 1
ATOM 1452 C C . LEU A 1 198 ? 42.626 40.057 10.934 1.00 50.94 198 LEU A C 1
ATOM 1454 O O . LEU A 1 198 ? 41.866 40.638 10.155 1.00 50.94 198 LEU A O 1
ATOM 1458 N N . PRO A 1 199 ? 43.013 40.620 12.091 1.00 49.00 199 PRO A N 1
ATOM 1459 C CA . PRO A 1 199 ? 42.607 41.969 12.436 1.00 49.00 199 PRO A CA 1
ATOM 1460 C C . PRO A 1 199 ? 43.225 42.921 11.413 1.00 49.00 199 PRO A C 1
ATOM 1462 O O . PRO A 1 199 ? 44.433 43.153 11.406 1.00 49.00 199 PRO A O 1
ATOM 1465 N N . HIS A 1 200 ? 42.387 43.448 10.522 1.00 58.28 200 HIS A N 1
ATOM 1466 C CA . HIS A 1 200 ? 42.737 44.615 9.733 1.00 58.28 200 HIS A CA 1
ATOM 1467 C C . HIS A 1 200 ? 43.043 45.757 10.713 1.00 58.28 200 HIS A C 1
ATOM 1469 O O . HIS A 1 200 ? 42.218 46.028 11.591 1.00 58.28 200 HIS A O 1
ATOM 1475 N N . PRO A 1 201 ? 44.202 46.430 10.604 1.00 52.78 201 PRO A N 1
ATOM 1476 C CA . PRO A 1 201 ? 44.482 47.590 11.432 1.00 52.78 201 PRO A CA 1
ATOM 1477 C C . PRO A 1 201 ? 43.459 48.678 11.101 1.00 52.78 201 PRO A C 1
ATOM 1479 O O . PRO A 1 201 ? 43.392 49.149 9.965 1.00 52.78 201 PRO A O 1
ATOM 1482 N N . LEU A 1 202 ? 42.643 49.060 12.083 1.00 52.47 202 LEU A N 1
ATOM 1483 C CA . LEU A 1 202 ? 41.772 50.224 11.969 1.00 52.47 202 LEU A CA 1
ATOM 1484 C C . LEU A 1 202 ? 42.650 51.481 11.838 1.00 52.47 202 LEU A C 1
ATOM 1486 O O . LEU A 1 202 ? 43.582 51.650 12.630 1.00 52.47 202 LEU A O 1
ATOM 1490 N N . PRO A 1 203 ? 42.377 52.383 10.880 1.00 49.38 203 PRO A N 1
ATOM 1491 C CA . PRO A 1 203 ? 43.051 53.669 10.840 1.00 49.38 203 PRO A CA 1
ATOM 1492 C C . PRO A 1 203 ? 42.680 54.471 12.093 1.00 49.38 203 PRO A C 1
ATOM 1494 O O . PRO A 1 203 ? 41.507 54.637 12.427 1.00 49.38 203 PRO A O 1
ATOM 1497 N N . HIS A 1 204 ? 43.697 54.967 12.798 1.00 48.28 204 HIS A N 1
ATOM 1498 C CA . HIS A 1 204 ? 43.542 55.869 13.935 1.00 48.28 204 HIS A CA 1
ATOM 1499 C C . HIS A 1 204 ? 42.822 57.154 13.498 1.00 48.28 204 HIS A C 1
ATOM 1501 O O . HIS A 1 204 ? 43.445 58.068 12.959 1.00 48.28 204 HIS A O 1
ATOM 1507 N N . VAL A 1 205 ? 41.524 57.259 13.780 1.00 52.12 205 VAL A N 1
ATOM 1508 C CA . VAL A 1 205 ? 40.798 58.532 13.721 1.00 52.12 205 VAL A CA 1
ATOM 1509 C C . VAL A 1 205 ? 40.853 59.166 15.109 1.00 52.12 205 VAL A C 1
ATOM 1511 O O . VAL A 1 205 ? 40.224 58.701 16.057 1.00 52.12 205 VAL A O 1
ATOM 1514 N N . LYS A 1 206 ? 41.659 60.223 15.242 1.00 52.84 206 LYS A N 1
ATOM 1515 C CA . LYS A 1 206 ? 41.632 61.137 16.390 1.00 52.84 206 LYS A CA 1
ATOM 1516 C C . LYS A 1 206 ? 40.450 62.102 16.228 1.00 52.84 206 LYS A C 1
ATOM 1518 O O . LYS A 1 206 ? 40.420 62.859 15.266 1.00 52.84 206 LYS A O 1
ATOM 1523 N N . GLY A 1 207 ? 39.541 62.127 17.197 1.00 44.12 207 GLY A N 1
ATOM 1524 C CA . GLY A 1 207 ? 38.516 63.168 17.372 1.00 44.12 207 GLY A CA 1
ATOM 1525 C C . GLY A 1 207 ? 37.511 62.679 18.412 1.00 44.12 207 GLY A C 1
ATOM 1526 O O . GLY A 1 207 ? 36.879 61.659 18.195 1.00 44.12 207 GLY A O 1
ATOM 1527 N N . GLY A 1 208 ? 37.490 63.187 19.646 1.00 45.19 208 GLY A N 1
ATOM 1528 C CA . GLY A 1 208 ? 36.998 64.519 20.015 1.00 45.19 208 GLY A CA 1
ATOM 1529 C C . GLY A 1 208 ? 35.520 64.386 20.435 1.00 45.19 208 GLY A C 1
ATOM 1530 O O . GLY A 1 208 ? 34.736 63.884 19.635 1.00 45.19 208 GLY A O 1
ATOM 1531 N N . PRO A 1 209 ? 35.116 64.729 21.675 1.00 48.19 209 PRO A N 1
ATOM 1532 C CA . PRO A 1 209 ? 33.814 64.334 22.204 1.00 48.19 209 PRO A CA 1
ATOM 1533 C C . PRO A 1 209 ? 32.698 65.211 21.634 1.00 48.19 209 PRO A C 1
ATOM 1535 O O . PRO A 1 209 ? 32.656 66.416 21.868 1.00 48.19 209 PRO A O 1
ATOM 1538 N N . GLY A 1 210 ? 31.772 64.571 20.926 1.00 58.34 210 GLY A N 1
ATOM 1539 C CA . GLY A 1 210 ? 30.528 65.174 20.468 1.00 58.34 210 GLY A CA 1
ATOM 1540 C C . GLY A 1 210 ? 30.333 65.004 18.971 1.00 58.34 210 GLY A C 1
ATOM 1541 O O . GLY A 1 210 ? 30.969 65.720 18.209 1.00 58.34 210 GLY A O 1
ATOM 1542 N N . GLN A 1 211 ? 29.429 64.079 18.610 1.00 44.00 211 GLN A N 1
ATOM 1543 C CA . GLN A 1 211 ? 28.610 63.975 17.385 1.00 44.00 211 GLN A CA 1
ATOM 1544 C C . GLN A 1 211 ? 28.494 62.510 16.888 1.00 44.00 211 GLN A C 1
ATOM 1546 O O . GLN A 1 211 ? 29.423 61.731 17.073 1.00 44.00 211 GLN A O 1
ATOM 1551 N N . PRO A 1 212 ? 27.440 62.132 16.136 1.00 48.94 212 PRO A N 1
ATOM 1552 C CA . PRO A 1 212 ? 26.019 62.420 16.352 1.00 48.94 212 PRO A CA 1
ATOM 1553 C C . PRO A 1 212 ? 25.103 61.253 15.884 1.00 48.94 212 PRO A C 1
ATOM 1555 O O . PRO A 1 212 ? 25.522 60.260 15.297 1.00 48.94 212 PRO A O 1
ATOM 1558 N N . VAL A 1 213 ? 23.800 61.434 16.072 1.00 54.19 213 VAL A N 1
ATOM 1559 C CA . VAL A 1 213 ? 22.658 60.623 15.609 1.00 54.19 213 VAL A CA 1
ATOM 1560 C C . VAL A 1 213 ? 22.515 60.620 14.063 1.00 54.19 213 VAL A C 1
ATOM 1562 O O . VAL A 1 213 ? 21.465 60.954 13.530 1.00 54.19 213 VAL A O 1
ATOM 1565 N N . ARG A 1 214 ? 23.565 60.303 13.288 1.00 51.62 214 ARG A N 1
ATOM 1566 C CA . ARG A 1 214 ? 23.528 60.398 11.804 1.00 51.62 214 ARG A CA 1
ATOM 1567 C C . ARG A 1 214 ? 23.881 59.139 11.014 1.00 51.62 214 ARG A C 1
ATOM 1569 O O . ARG A 1 214 ? 23.843 59.199 9.796 1.00 51.62 214 ARG A O 1
ATOM 1576 N N . LEU A 1 215 ? 24.152 58.002 11.653 1.00 50.28 215 LEU A N 1
ATOM 1577 C CA . LEU A 1 215 ? 24.473 56.760 10.924 1.00 50.28 215 LEU A CA 1
ATOM 1578 C C . LEU A 1 215 ? 23.280 55.807 10.718 1.00 50.28 215 LEU A C 1
ATOM 1580 O O . LEU A 1 215 ? 23.448 54.742 10.138 1.00 50.28 215 LEU A O 1
ATOM 1584 N N . LEU A 1 216 ? 22.079 56.183 11.176 1.00 48.62 216 LEU A N 1
ATOM 1585 C CA . LEU A 1 216 ? 20.867 55.351 11.100 1.00 48.62 216 LEU A CA 1
ATOM 1586 C C . LEU A 1 216 ? 19.996 55.631 9.855 1.00 48.62 216 LEU A C 1
ATOM 1588 O O . LEU A 1 216 ? 18.873 55.146 9.790 1.00 48.62 216 LEU A O 1
ATOM 1592 N N . LEU A 1 217 ? 20.465 56.426 8.885 1.00 50.78 217 LEU A N 1
ATOM 1593 C CA . LEU A 1 217 ? 19.650 56.842 7.729 1.00 50.78 217 LEU A CA 1
ATOM 1594 C C . LEU A 1 217 ? 20.159 56.396 6.349 1.00 50.78 217 LEU A C 1
ATOM 1596 O O . LEU A 1 217 ? 19.406 56.523 5.394 1.00 50.78 217 LEU A O 1
ATOM 1600 N N . ASP A 1 218 ? 21.346 55.792 6.238 1.00 50.06 218 ASP A N 1
ATOM 1601 C CA . ASP A 1 218 ? 21.917 55.446 4.920 1.00 50.06 218 ASP A CA 1
ATOM 1602 C C . ASP A 1 218 ? 21.825 53.952 4.542 1.00 50.06 218 ASP A C 1
ATOM 1604 O O . ASP A 1 218 ? 22.340 53.559 3.500 1.00 50.06 218 ASP A O 1
ATOM 1608 N N . LEU A 1 219 ? 21.159 53.098 5.337 1.00 57.84 219 LEU A N 1
ATOM 1609 C CA . LEU A 1 219 ? 21.016 51.657 5.040 1.00 57.84 219 LEU A CA 1
ATOM 1610 C C . LEU A 1 219 ? 19.569 51.185 4.806 1.00 57.84 219 LEU A C 1
ATOM 1612 O O . LEU A 1 219 ? 19.213 50.078 5.207 1.00 57.84 219 LEU A O 1
ATOM 1616 N N . LEU A 1 220 ? 18.737 51.981 4.126 1.00 46.31 220 LEU A N 1
ATOM 1617 C CA . LEU A 1 220 ? 17.480 51.473 3.561 1.00 46.31 220 LEU A CA 1
ATOM 1618 C C . LEU A 1 220 ? 17.463 51.661 2.032 1.00 46.31 220 LEU A C 1
ATOM 1620 O O . LEU A 1 220 ? 17.350 52.798 1.575 1.00 46.31 220 LEU A O 1
ATOM 1624 N N . PRO A 1 221 ? 17.576 50.590 1.228 1.00 51.25 221 PRO A N 1
ATOM 1625 C CA . PRO A 1 221 ? 17.299 50.668 -0.200 1.00 51.25 221 PRO A CA 1
ATOM 1626 C C . PRO A 1 221 ? 15.781 50.593 -0.446 1.00 51.25 221 PRO A C 1
ATOM 1628 O O . PRO A 1 221 ? 15.101 49.747 0.138 1.00 51.25 221 PRO A O 1
ATOM 1631 N N . LEU A 1 222 ? 15.267 51.493 -1.293 1.00 50.31 222 LEU A N 1
ATOM 1632 C CA . LEU A 1 222 ? 14.030 51.286 -2.060 1.00 50.31 222 LEU A CA 1
ATOM 1633 C C . LEU A 1 222 ? 14.245 50.177 -3.097 1.00 50.31 222 LEU A C 1
ATOM 1635 O O . LEU A 1 222 ? 15.361 50.134 -3.668 1.00 50.31 222 LEU A O 1
#